Protein AF-0000000087172108 (afdb_homodimer)

Sequence (234 aa):
MGELSQLRSINLSNNFLTGSIPNSFQNLKNVESLDLSCNKLSGEIPYELAGLTSLSTFNVAYNNLSGRVPFERQFPTCEKKSYDRNRDLCGVPLPRNCLITNQLEPEHEDEKEETRNMGELSQLRSINLSNNFLTGSIPNSFQNLKNVESLDLSCNKLSGEIPYELAGLTSLSTFNVAYNNLSGRVPFERQFPTCEKKSYDRNRDLCGVPLPRNCLITNQLEPEHEDEKEETRN

Structure (mmCIF, N/CA/C/O backbone):
data_AF-0000000087172108-model_v1
#
loop_
_entity.id
_entity.type
_entity.pdbx_description
1 polymer 'Leucine-rich repeat-containing N-terminal plant-type domain-containing protein'
#
loop_
_atom_site.group_PDB
_atom_site.id
_atom_site.type_symbol
_atom_site.label_atom_id
_atom_site.label_alt_id
_atom_site.label_comp_id
_atom_site.label_asym_id
_atom_site.label_entity_id
_atom_site.label_seq_id
_atom_site.pdbx_PDB_ins_code
_atom_site.Cartn_x
_atom_site.Cartn_y
_atom_site.Cartn_z
_atom_site.occupancy
_atom_site.B_iso_or_equiv
_atom_site.auth_seq_id
_atom_site.auth_comp_id
_atom_site.auth_asym_id
_atom_site.auth_atom_id
_atom_site.pdbx_PDB_model_num
ATOM 1 N N . MET A 1 1 ? 7.836 -11.914 3.16 1 47.97 1 MET A N 1
ATOM 2 C CA . MET A 1 1 ? 7.691 -10.539 2.699 1 47.97 1 MET A CA 1
ATOM 3 C C . MET A 1 1 ? 8.742 -9.641 3.346 1 47.97 1 MET A C 1
ATOM 5 O O . MET A 1 1 ? 9.086 -9.82 4.516 1 47.97 1 MET A O 1
ATOM 9 N N . GLY A 1 2 ? 9.633 -9.25 2.58 1 56.22 2 GLY A N 1
ATOM 10 C CA . GLY A 1 2 ? 10.906 -8.625 2.922 1 56.22 2 GLY A CA 1
ATOM 11 C C . GLY A 1 2 ? 10.75 -7.398 3.797 1 56.22 2 GLY A C 1
ATOM 12 O O . GLY A 1 2 ? 9.633 -6.949 4.055 1 56.22 2 GLY A O 1
ATOM 13 N N . GLU A 1 3 ? 11.812 -7.02 4.246 1 68.56 3 GLU A N 1
ATOM 14 C CA . GLU A 1 3 ? 12.195 -5.898 5.102 1 68.56 3 GLU A CA 1
ATOM 15 C C . GLU A 1 3 ? 11.766 -4.566 4.492 1 68.56 3 GLU A C 1
ATOM 17 O O . GLU A 1 3 ? 11.641 -4.445 3.273 1 68.56 3 GLU A O 1
ATOM 22 N N . LEU A 1 4 ? 11.273 -3.66 5.32 1 76.06 4 LEU A N 1
ATOM 23 C CA . LEU A 1 4 ? 10.945 -2.273 5.004 1 76.06 4 LEU A CA 1
ATOM 24 C C . LEU A 1 4 ? 11.984 -1.679 4.055 1 76.06 4 LEU A C 1
ATOM 26 O O . LEU A 1 4 ? 11.664 -0.778 3.271 1 76.06 4 LEU A O 1
ATOM 30 N N . SER A 1 5 ? 13.086 -2.455 4.043 1 82.38 5 SER A N 1
ATOM 31 C CA . SER A 1 5 ? 14.18 -1.935 3.219 1 82.38 5 SER A CA 1
ATOM 32 C C . SER A 1 5 ? 13.953 -2.254 1.744 1 82.38 5 SER A C 1
ATOM 34 O O . SER A 1 5 ? 14.617 -1.684 0.875 1 82.38 5 SER A O 1
ATOM 36 N N . GLN A 1 6 ? 12.961 -3.016 1.475 1 88.31 6 GLN A N 1
ATOM 37 C CA . GLN A 1 6 ? 12.727 -3.459 0.103 1 88.31 6 GLN A CA 1
ATOM 38 C C . GLN A 1 6 ? 11.57 -2.695 -0.535 1 88.31 6 GLN A C 1
ATOM 40 O O . GLN A 1 6 ? 11.258 -2.898 -1.71 1 88.31 6 GLN A O 1
ATOM 45 N N . LEU A 1 7 ? 11.07 -1.749 0.148 1 94.25 7 LEU A N 1
ATOM 46 C CA . LEU A 1 7 ? 9.914 -1.009 -0.343 1 94.25 7 LEU A CA 1
ATOM 47 C C . LEU A 1 7 ? 10.344 0.251 -1.084 1 94.25 7 LEU A C 1
ATOM 49 O O . LEU A 1 7 ? 11.266 0.947 -0.646 1 94.25 7 LEU A O 1
ATOM 53 N N . ARG A 1 8 ? 9.75 0.403 -2.236 1 96.81 8 ARG A N 1
ATOM 54 C CA . ARG A 1 8 ? 9.984 1.604 -3.029 1 96.81 8 ARG A CA 1
ATOM 55 C C . ARG A 1 8 ? 8.719 2.441 -3.146 1 96.81 8 ARG A C 1
ATOM 57 O O . ARG A 1 8 ? 8.781 3.672 -3.205 1 96.81 8 ARG A O 1
ATOM 64 N N . SER A 1 9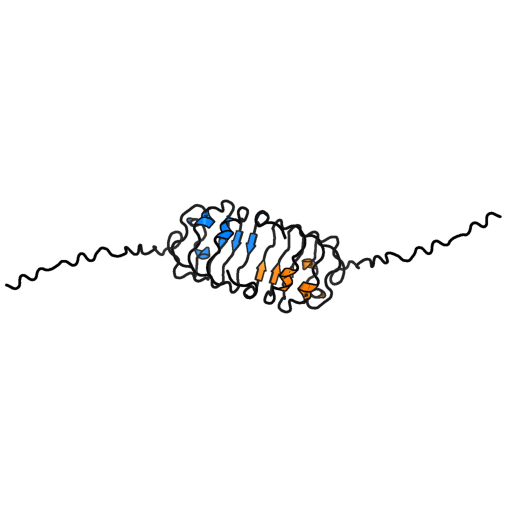 ? 7.613 1.738 -3.221 1 97.75 9 SER A N 1
ATOM 65 C CA . SER A 1 9 ? 6.32 2.4 -3.344 1 97.75 9 SER A CA 1
ATOM 66 C C . SER A 1 9 ? 5.281 1.76 -2.43 1 97.75 9 SER A C 1
ATOM 68 O O . SER A 1 9 ? 5.16 0.533 -2.385 1 97.75 9 SER A O 1
ATOM 70 N N . ILE A 1 10 ? 4.609 2.604 -1.683 1 96.88 10 ILE A N 1
ATOM 71 C CA . ILE A 1 10 ? 3.525 2.164 -0.809 1 96.88 10 ILE A CA 1
ATOM 72 C C . ILE A 1 10 ? 2.279 3.008 -1.066 1 96.88 10 ILE A C 1
ATOM 74 O O . ILE A 1 10 ? 2.33 4.238 -0.996 1 96.88 10 ILE A O 1
ATOM 78 N N . ASN A 1 11 ? 1.253 2.365 -1.438 1 98.19 11 ASN A N 1
ATOM 79 C CA . ASN A 1 11 ? -0.028 3.049 -1.577 1 98.19 11 ASN A CA 1
ATOM 80 C C . ASN A 1 11 ? -1.096 2.43 -0.68 1 98.19 11 ASN A C 1
ATOM 82 O O . ASN A 1 11 ? -1.492 1.28 -0.883 1 98.19 11 ASN A O 1
ATOM 86 N N . LEU A 1 12 ? -1.469 3.168 0.322 1 97 12 LEU A N 1
ATOM 87 C CA . LEU A 1 12 ? -2.523 2.801 1.261 1 97 12 LEU A CA 1
ATOM 88 C C . LEU A 1 12 ? -3.658 3.818 1.23 1 97 12 LEU A C 1
ATOM 90 O O . LEU A 1 12 ? -4.32 4.047 2.246 1 97 12 LEU A O 1
ATOM 94 N N . SER A 1 13 ? -3.803 4.406 0.13 1 97.62 13 SER A N 1
ATOM 95 C CA . SER A 1 13 ? -4.859 5.398 -0.013 1 97.62 13 SER A CA 1
ATOM 96 C C . SER A 1 13 ? -6.238 4.742 -0.043 1 97.62 13 SER A C 1
ATOM 98 O O . SER A 1 13 ? -6.348 3.531 -0.236 1 97.62 13 SER A O 1
ATOM 100 N N . ASN A 1 14 ? -7.273 5.535 0.138 1 97.06 14 ASN A N 1
ATOM 101 C CA . ASN A 1 14 ? -8.664 5.109 0.052 1 97.06 14 ASN A CA 1
ATOM 102 C C . ASN A 1 14 ? -8.961 3.945 0.995 1 97.06 14 ASN A C 1
ATOM 104 O O . ASN A 1 14 ? -9.516 2.928 0.578 1 97.06 14 ASN A O 1
ATOM 108 N N . ASN A 1 15 ? -8.602 4.172 2.225 1 96.81 15 ASN A N 1
ATOM 109 C CA . ASN A 1 15 ? -8.875 3.238 3.312 1 96.81 15 ASN A CA 1
ATOM 110 C C . ASN A 1 15 ? -9.586 3.924 4.473 1 96.81 15 ASN A C 1
ATOM 112 O O . ASN A 1 15 ? -10.25 4.945 4.285 1 96.81 15 ASN A O 1
ATOM 116 N N . PHE A 1 16 ? -9.641 3.312 5.574 1 95.25 16 PHE A N 1
ATOM 117 C CA . PHE A 1 16 ? -10.258 3.887 6.766 1 95.25 16 PHE A CA 1
ATOM 118 C C . PHE A 1 16 ? -9.266 3.953 7.914 1 95.25 16 PHE A C 1
ATOM 120 O O . PHE A 1 16 ? -9.602 3.635 9.055 1 95.25 16 PHE A O 1
ATOM 127 N N . LEU A 1 17 ? -8.094 4.281 7.508 1 95 17 LEU A N 1
ATOM 128 C CA . LEU A 1 17 ? -7.047 4.344 8.516 1 95 17 LEU A CA 1
ATOM 129 C C . LEU A 1 17 ? -7.301 5.484 9.5 1 95 17 LEU A C 1
ATOM 131 O O . LEU A 1 17 ? -7.711 6.574 9.094 1 95 17 LEU A O 1
ATOM 135 N N . THR A 1 18 ? -7.109 5.203 10.703 1 95.31 18 THR A N 1
ATOM 136 C CA . THR A 1 18 ? -7.281 6.191 11.766 1 95.31 18 THR A CA 1
ATOM 137 C C . THR A 1 18 ? -6.008 6.312 12.594 1 95.31 18 THR A C 1
ATOM 139 O O . THR A 1 18 ? -5.066 5.535 12.422 1 95.31 18 THR A O 1
ATOM 142 N N . GLY A 1 19 ? -6 7.305 13.5 1 95 19 GLY A N 1
ATOM 143 C CA . GLY A 1 19 ? -4.84 7.512 14.352 1 95 19 GLY A CA 1
ATOM 144 C C . GLY A 1 19 ? -3.754 8.336 13.688 1 95 19 GLY A C 1
ATOM 145 O O . GLY A 1 19 ? -3.992 8.977 12.664 1 95 19 GLY A O 1
ATOM 146 N N . SER A 1 20 ? -2.564 8.336 14.297 1 96 20 SER A N 1
ATOM 147 C CA . SER A 1 20 ? -1.451 9.141 13.805 1 96 20 SER A CA 1
ATOM 148 C C . SER A 1 20 ? -0.551 8.328 12.875 1 96 20 SER A C 1
ATOM 150 O O . SER A 1 20 ? -0.553 7.098 12.922 1 96 20 SER A O 1
ATOM 152 N N . ILE A 1 21 ? 0.121 8.945 11.969 1 95.62 21 ILE A N 1
ATOM 153 C CA . ILE A 1 21 ? 1.172 8.305 11.188 1 95.62 21 ILE A CA 1
ATOM 154 C C . ILE A 1 21 ? 2.271 7.797 12.117 1 95.62 21 ILE A C 1
ATOM 156 O O . ILE A 1 21 ? 2.865 8.578 12.867 1 95.62 21 ILE A O 1
ATOM 160 N N . PRO A 1 22 ? 2.525 6.527 11.969 1 91.62 22 PRO A N 1
ATOM 161 C CA . PRO A 1 22 ? 3.506 5.969 12.898 1 91.62 22 PRO A CA 1
ATOM 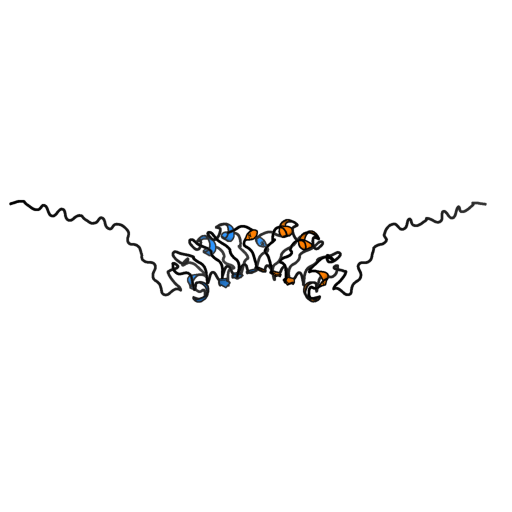162 C C . PRO A 1 22 ? 4.91 6.523 12.68 1 91.62 22 PRO A C 1
ATOM 164 O O . PRO A 1 22 ? 5.332 6.715 11.539 1 91.62 22 PRO A O 1
ATOM 167 N N . ASN A 1 23 ? 5.648 6.66 13.789 1 90.56 23 ASN A N 1
ATOM 168 C CA . ASN A 1 23 ? 7.023 7.137 13.703 1 90.56 23 ASN A CA 1
ATOM 169 C C . ASN A 1 23 ? 7.922 6.133 12.984 1 90.56 23 ASN A C 1
ATOM 171 O O . ASN A 1 23 ? 8.922 6.512 12.367 1 90.56 23 ASN A O 1
ATOM 175 N N . SER A 1 24 ? 7.469 4.906 13.016 1 89.06 24 SER A N 1
ATOM 176 C CA . SER A 1 24 ? 8.266 3.85 12.398 1 89.06 24 SER A CA 1
ATOM 177 C C . SER A 1 24 ? 8.328 4.02 10.883 1 89.06 24 SER A C 1
ATOM 179 O O . SER A 1 24 ? 9.148 3.387 10.219 1 89.06 24 SER A O 1
ATOM 181 N N . PHE A 1 25 ? 7.484 4.84 10.312 1 93.19 25 PHE A N 1
ATOM 182 C CA . PHE A 1 25 ? 7.555 5.105 8.883 1 93.19 25 PHE A CA 1
ATOM 183 C C . PHE A 1 25 ? 8.883 5.758 8.516 1 93.19 25 PHE A C 1
ATOM 185 O O . PHE A 1 25 ? 9.273 5.777 7.348 1 93.19 25 PHE A O 1
ATOM 192 N N . GLN A 1 26 ? 9.578 6.262 9.57 1 91.31 26 GLN A N 1
ATOM 193 C CA . GLN A 1 26 ? 10.914 6.797 9.344 1 91.31 26 GLN A CA 1
ATOM 194 C C . GLN A 1 26 ? 11.867 5.715 8.844 1 91.31 26 GLN A C 1
ATOM 196 O O . GLN A 1 26 ? 12.938 6.02 8.32 1 91.31 26 GLN A O 1
ATOM 201 N N . ASN A 1 27 ? 11.461 4.488 9.031 1 91.06 27 ASN A N 1
ATOM 202 C CA . ASN A 1 27 ? 12.312 3.367 8.641 1 91.06 27 ASN A CA 1
ATOM 203 C C . ASN A 1 27 ? 12.117 3.004 7.172 1 91.06 27 ASN A C 1
ATOM 205 O O . ASN A 1 27 ? 12.805 2.129 6.648 1 91.06 27 ASN A O 1
ATOM 209 N N . LEU A 1 28 ? 11.211 3.674 6.523 1 92.62 28 LEU A N 1
ATOM 210 C CA . LEU A 1 28 ? 10.969 3.449 5.105 1 92.62 28 LEU A CA 1
ATOM 211 C C . LEU A 1 28 ? 12.008 4.18 4.254 1 92.62 28 LEU A C 1
ATOM 213 O O . LEU A 1 28 ? 11.648 4.953 3.361 1 92.62 28 LEU A O 1
ATOM 217 N N . LYS A 1 29 ? 13.211 3.77 4.465 1 92.06 29 LYS A N 1
ATOM 218 C CA . LYS A 1 29 ? 14.344 4.574 4.02 1 92.06 29 LYS A CA 1
ATOM 219 C C . LYS A 1 29 ? 14.453 4.578 2.498 1 92.06 29 LYS A C 1
ATOM 221 O O . LYS A 1 29 ? 14.969 5.531 1.91 1 92.06 29 LYS A O 1
ATOM 226 N N . ASN A 1 30 ? 13.969 3.533 1.86 1 94.38 30 ASN A N 1
ATOM 227 C CA . ASN A 1 30 ? 14.148 3.432 0.416 1 94.38 30 ASN A CA 1
ATOM 228 C C . ASN A 1 30 ? 12.852 3.748 -0.331 1 94.38 30 ASN A C 1
ATOM 230 O O . ASN A 1 30 ? 12.781 3.588 -1.551 1 94.38 30 ASN A O 1
ATOM 234 N N . VAL A 1 31 ? 11.859 4.203 0.414 1 96 31 VAL A N 1
ATOM 235 C CA . VAL A 1 31 ? 10.57 4.48 -0.21 1 96 31 VAL A CA 1
ATOM 236 C C . VAL A 1 31 ? 10.648 5.789 -0.99 1 96 31 VAL A C 1
ATOM 238 O O . VAL A 1 31 ? 11.109 6.809 -0.466 1 96 31 VAL A O 1
ATOM 241 N N . GLU A 1 32 ? 10.188 5.672 -2.184 1 97 32 GLU A N 1
ATOM 242 C CA . GLU A 1 32 ? 10.211 6.82 -3.084 1 97 32 GLU A CA 1
ATOM 243 C C . GLU A 1 32 ? 8.828 7.449 -3.209 1 97 32 GLU A C 1
ATOM 245 O O . GLU A 1 32 ? 8.703 8.625 -3.549 1 97 32 GLU A O 1
ATOM 250 N N . SER A 1 33 ? 7.844 6.641 -3.055 1 97.44 33 SER A N 1
ATOM 251 C CA . SER A 1 33 ? 6.465 7.102 -3.156 1 97.44 33 SER A CA 1
ATOM 252 C C . SER A 1 33 ? 5.613 6.551 -2.018 1 97.44 33 SER A C 1
ATOM 254 O O . SER A 1 33 ? 5.602 5.34 -1.772 1 97.44 33 SER A O 1
ATOM 256 N N . LEU A 1 34 ? 4.965 7.492 -1.298 1 96.94 34 LEU A N 1
ATOM 257 C CA . LEU A 1 34 ? 4.102 7.133 -0.178 1 96.94 34 LEU A CA 1
ATOM 258 C C . LEU A 1 34 ? 2.76 7.852 -0.275 1 96.94 34 LEU A C 1
ATOM 260 O O . LEU A 1 34 ? 2.701 9.078 -0.203 1 96.94 34 LEU A O 1
ATOM 264 N N . ASP A 1 35 ? 1.715 7.031 -0.422 1 98.44 35 ASP A N 1
ATOM 265 C CA . ASP A 1 35 ? 0.378 7.613 -0.515 1 98.44 35 ASP A CA 1
ATOM 266 C C . ASP A 1 35 ? -0.513 7.121 0.624 1 98.44 35 ASP A C 1
ATOM 268 O O . ASP A 1 35 ? -0.85 5.938 0.69 1 98.44 35 ASP A O 1
ATOM 272 N N . LEU A 1 36 ? -0.838 8.055 1.522 1 97.69 36 LEU A N 1
ATOM 273 C CA . LEU A 1 36 ? -1.708 7.785 2.662 1 97.69 36 LEU A CA 1
AT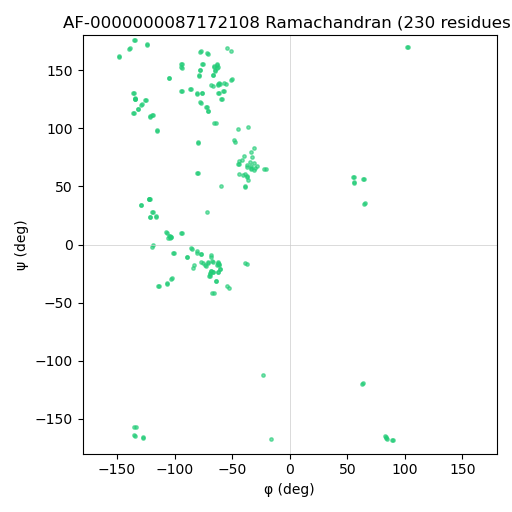OM 274 C C . LEU A 1 36 ? -2.996 8.594 2.568 1 97.69 36 LEU A C 1
ATOM 276 O O . LEU A 1 36 ? -3.664 8.82 3.578 1 97.69 36 LEU A O 1
ATOM 280 N N . SER A 1 37 ? -3.338 8.969 1.341 1 98.5 37 SER A N 1
ATOM 281 C CA . SER A 1 37 ? -4.453 9.891 1.164 1 98.5 37 SER A CA 1
ATOM 282 C C . SER A 1 37 ? -5.793 9.18 1.319 1 98.5 37 SER A C 1
ATOM 284 O O . SER A 1 37 ? -5.852 7.949 1.307 1 98.5 37 SER A O 1
ATOM 286 N N . CYS A 1 38 ? -6.863 9.969 1.461 1 98.44 38 CYS A N 1
ATOM 287 C CA . CYS A 1 38 ? -8.242 9.484 1.528 1 98.44 38 CYS A CA 1
ATOM 288 C C . CYS A 1 38 ? -8.406 8.453 2.637 1 98.44 38 CYS A C 1
ATOM 290 O O . CYS A 1 38 ? -8.883 7.348 2.395 1 98.44 38 CYS A O 1
ATOM 292 N N . ASN A 1 39 ? -8.094 8.875 3.82 1 97.75 39 ASN A N 1
ATOM 293 C CA . ASN A 1 39 ? -8.281 8.125 5.059 1 97.75 39 ASN A CA 1
ATOM 294 C C . ASN A 1 39 ? -8.883 9.008 6.152 1 97.75 39 ASN A C 1
ATOM 296 O O . ASN A 1 39 ? -9.664 9.914 5.867 1 97.75 39 ASN A O 1
ATOM 300 N N . LYS A 1 40 ? -8.656 8.586 7.402 1 97.38 40 LYS A N 1
ATOM 301 C CA . LYS A 1 40 ? -9.102 9.367 8.555 1 97.38 40 LYS A CA 1
ATOM 302 C C . LYS A 1 40 ? -7.969 9.586 9.547 1 97.38 40 LYS A C 1
ATOM 304 O O . LYS A 1 40 ? -8.172 9.531 10.758 1 97.38 40 LYS A O 1
ATOM 309 N N . LEU A 1 41 ? -6.793 9.719 9.016 1 97.19 41 LEU A N 1
ATOM 310 C CA . LEU A 1 41 ? -5.617 9.898 9.859 1 97.19 41 LEU A CA 1
ATOM 311 C C . LEU A 1 41 ? -5.691 11.211 10.625 1 97.19 41 LEU A C 1
ATOM 313 O O . LEU A 1 41 ? -6.281 12.18 10.148 1 97.19 41 LEU A O 1
ATOM 317 N N . SER A 1 42 ? -5.105 11.156 11.742 1 97.44 42 SER A N 1
ATOM 318 C CA . SER A 1 42 ? -5.102 12.336 12.609 1 97.44 42 SER A CA 1
ATOM 319 C C . SER A 1 42 ? -3.713 12.594 13.188 1 97.44 42 SER A C 1
ATOM 321 O O . SER A 1 42 ? -2.771 11.852 12.906 1 97.44 42 SER A O 1
ATOM 323 N N . GLY A 1 43 ? -3.635 13.719 13.93 1 96.88 43 GLY A N 1
ATOM 324 C CA . GLY A 1 43 ? -2.35 14.094 14.5 1 96.88 43 GLY A CA 1
ATOM 325 C C . GLY A 1 43 ? -1.456 14.836 13.531 1 96.88 43 GLY A C 1
ATOM 326 O O . GLY A 1 43 ? -1.926 15.344 12.508 1 96.88 43 GLY A O 1
ATOM 327 N N . GLU A 1 44 ? -0.182 14.914 13.898 1 96.69 44 GLU A N 1
ATOM 328 C CA . GLU A 1 44 ? 0.784 15.664 13.109 1 96.69 44 GLU A CA 1
ATOM 329 C C . GLU A 1 44 ? 1.523 14.758 12.125 1 96.69 44 GLU A C 1
ATOM 331 O O . GLU A 1 44 ? 1.596 13.547 12.336 1 96.69 44 GLU A O 1
ATOM 336 N N . ILE A 1 45 ? 2.016 15.336 11.07 1 96.88 45 ILE A N 1
ATOM 337 C CA . ILE A 1 45 ? 2.996 14.641 10.242 1 96.88 45 ILE A CA 1
ATOM 338 C C . ILE A 1 45 ? 4.332 14.578 10.977 1 96.88 45 ILE A C 1
ATOM 340 O O . ILE A 1 45 ? 4.938 15.609 11.281 1 96.88 45 ILE A O 1
ATOM 344 N N . PRO A 1 46 ? 4.727 13.391 11.211 1 94.75 46 PRO A N 1
ATOM 345 C CA . PRO A 1 46 ? 5.961 13.289 11.992 1 94.75 46 PRO A CA 1
ATOM 346 C C . PRO A 1 46 ? 7.156 13.938 11.297 1 94.75 46 PRO A C 1
ATOM 348 O O . PRO A 1 46 ? 7.387 13.703 10.109 1 94.75 46 PRO A O 1
ATOM 351 N N . TYR A 1 47 ? 7.926 14.609 12.07 1 93.38 47 TYR A N 1
ATOM 352 C CA . TYR A 1 47 ? 9.094 15.289 11.516 1 93.38 47 TYR A CA 1
ATOM 353 C C . TYR A 1 47 ? 10.148 14.289 11.07 1 93.38 47 TYR A C 1
ATOM 355 O O . TYR A 1 47 ? 10.945 14.57 10.18 1 93.38 47 TYR A O 1
ATOM 363 N N . GLU A 1 48 ? 10.078 13.133 11.695 1 93.25 48 GLU A N 1
ATOM 364 C CA . GLU A 1 48 ? 11.031 12.07 11.398 1 93.25 48 GLU A CA 1
ATOM 365 C C . GLU A 1 48 ? 10.953 11.648 9.938 1 93.25 48 GLU A C 1
ATOM 367 O O . GLU A 1 48 ? 11.914 11.102 9.391 1 93.25 48 GLU A O 1
ATOM 372 N N . LEU A 1 49 ? 9.844 11.914 9.258 1 94.56 49 LEU A N 1
ATOM 373 C CA . LEU A 1 49 ? 9.688 11.539 7.859 1 94.56 49 LEU A CA 1
ATOM 374 C C . LEU A 1 49 ? 10.617 12.352 6.969 1 94.56 49 LEU A C 1
ATOM 376 O O . LEU A 1 49 ? 10.898 11.961 5.832 1 94.56 49 LEU A O 1
ATOM 380 N N . ALA A 1 50 ? 11 13.461 7.469 1 92.38 50 ALA A N 1
ATOM 381 C CA . ALA A 1 50 ? 11.93 14.289 6.715 1 92.38 50 ALA A CA 1
ATOM 382 C C . ALA A 1 50 ? 13.25 13.562 6.48 1 92.38 50 ALA A C 1
ATOM 384 O O . ALA A 1 50 ? 14.016 13.922 5.582 1 92.38 50 ALA A O 1
ATOM 385 N N . GLY A 1 51 ? 13.469 12.539 7.234 1 92 51 GLY A N 1
ATOM 386 C CA . GLY A 1 51 ? 14.672 11.734 7.082 1 92 51 GLY A CA 1
ATOM 387 C C . GLY A 1 51 ? 14.609 10.789 5.898 1 92 51 GLY A C 1
ATOM 388 O O . GLY A 1 51 ? 15.617 10.18 5.531 1 92 51 GLY A O 1
ATOM 389 N N . LEU A 1 52 ? 13.5 10.688 5.305 1 93.88 52 LEU A N 1
ATOM 390 C CA . LEU A 1 52 ? 13.344 9.836 4.133 1 93.88 52 LEU A CA 1
ATOM 391 C C . LEU A 1 52 ? 13.867 10.531 2.879 1 93.88 52 LEU A C 1
ATOM 393 O O . LEU A 1 52 ? 13.086 11.07 2.096 1 93.88 52 LEU A O 1
ATOM 397 N N . THR A 1 53 ? 15.086 10.383 2.639 1 93.44 53 THR A N 1
ATOM 398 C CA . THR A 1 53 ? 15.758 11.156 1.6 1 93.44 53 THR A CA 1
ATOM 399 C C . THR A 1 53 ? 15.406 10.625 0.214 1 93.44 53 THR A C 1
ATOM 401 O O . THR A 1 53 ? 15.625 11.297 -0.792 1 93.44 53 THR A O 1
ATOM 404 N N . SER A 1 54 ? 14.867 9.422 0.116 1 94.81 54 SER A N 1
ATOM 405 C CA . SER A 1 54 ? 14.5 8.852 -1.175 1 94.81 54 SER A CA 1
ATOM 406 C C . SER A 1 54 ? 13.078 9.227 -1.562 1 94.81 54 SER A C 1
ATOM 408 O O . SER A 1 54 ? 12.664 9.023 -2.705 1 94.81 54 SER A O 1
ATOM 410 N N . LEU A 1 55 ? 12.367 9.789 -0.627 1 95.12 55 LEU A N 1
ATOM 411 C CA . LEU A 1 55 ? 10.945 10.07 -0.833 1 95.12 55 LEU A CA 1
ATOM 412 C C . LEU A 1 55 ? 10.758 11.211 -1.827 1 95.12 55 LEU A C 1
ATOM 414 O O . LEU A 1 55 ? 11.102 12.352 -1.536 1 95.12 55 LEU A O 1
ATOM 418 N N . SER A 1 56 ? 10.164 10.844 -2.934 1 94.75 56 SER A N 1
ATOM 419 C CA . SER A 1 56 ? 9.961 11.828 -3.992 1 94.75 56 SER A CA 1
ATOM 420 C C . SER A 1 56 ? 8.492 12.242 -4.086 1 94.75 56 SER A C 1
ATOM 422 O O . SER A 1 56 ? 8.188 13.375 -4.461 1 94.75 56 SER A O 1
ATOM 424 N N . THR A 1 57 ? 7.617 11.305 -3.811 1 95.94 57 THR A N 1
ATOM 425 C CA . THR A 1 57 ? 6.188 11.578 -3.855 1 95.94 57 THR A CA 1
ATOM 426 C C . THR A 1 57 ? 5.523 11.211 -2.531 1 95.94 57 THR A C 1
ATOM 428 O O . THR A 1 57 ? 5.672 10.086 -2.049 1 95.94 57 THR A O 1
ATOM 431 N N . PHE A 1 58 ? 4.855 12.242 -1.983 1 96.94 58 PHE A N 1
ATOM 432 C CA . PHE A 1 58 ? 4.176 12.086 -0.701 1 96.94 58 PHE A CA 1
ATOM 433 C C . PHE A 1 58 ? 2.775 12.68 -0.754 1 96.94 58 PHE A C 1
ATOM 435 O O . PHE A 1 58 ? 2.596 13.828 -1.17 1 96.94 58 PHE A O 1
ATOM 442 N N . ASN A 1 59 ? 1.805 11.852 -0.397 1 98.38 59 ASN A N 1
ATOM 443 C CA . ASN A 1 59 ? 0.427 12.328 -0.476 1 98.38 59 ASN A CA 1
ATOM 444 C C . ASN A 1 59 ? -0.37 11.938 0.766 1 98.38 59 ASN A C 1
ATOM 446 O O . ASN A 1 59 ? -0.576 10.758 1.033 1 98.38 59 ASN A O 1
ATOM 450 N N . VAL A 1 60 ? -0.771 12.984 1.565 1 98.25 60 VAL A N 1
ATOM 451 C CA . VAL A 1 60 ? -1.569 12.734 2.762 1 98.25 60 VAL A CA 1
ATOM 452 C C . VAL A 1 60 ? -2.895 13.484 2.664 1 98.25 60 VAL A C 1
ATOM 454 O O . VAL A 1 60 ? -3.553 13.727 3.678 1 98.25 60 VAL A O 1
ATOM 457 N N . ALA A 1 61 ? -3.299 13.773 1.42 1 98.62 61 ALA A N 1
ATOM 458 C CA . ALA A 1 61 ? -4.516 14.555 1.224 1 98.62 61 ALA A CA 1
ATOM 459 C C . ALA A 1 61 ? -5.746 13.789 1.699 1 98.62 61 ALA A C 1
ATOM 461 O O . ALA A 1 61 ? -5.738 12.562 1.751 1 98.62 61 ALA A O 1
ATOM 462 N N . TYR A 1 62 ? -6.828 14.594 2.107 1 98.62 62 TYR A N 1
ATOM 463 C CA . TYR A 1 62 ? -8.125 14.039 2.492 1 98.62 62 TYR A CA 1
ATOM 464 C C . TYR A 1 62 ? -8 13.18 3.74 1 98.62 62 TYR A C 1
ATOM 466 O O . TYR A 1 62 ? -8.391 12.008 3.732 1 98.62 62 TYR A O 1
ATOM 474 N N . ASN A 1 63 ? -7.488 13.797 4.773 1 98.31 63 ASN A N 1
ATOM 475 C CA . ASN A 1 63 ? -7.406 13.258 6.129 1 98.31 63 ASN A CA 1
ATOM 476 C C . ASN A 1 63 ? -7.828 14.289 7.168 1 98.31 63 ASN A C 1
ATOM 478 O O . ASN A 1 63 ? -8.617 15.188 6.875 1 98.31 63 ASN A O 1
ATOM 482 N N . ASN A 1 64 ? -7.469 13.992 8.398 1 98.38 64 ASN A N 1
ATOM 483 C CA . ASN A 1 64 ? -7.734 14.922 9.492 1 98.38 64 ASN A CA 1
ATOM 484 C C . ASN A 1 64 ? -6.449 15.312 10.219 1 98.38 64 ASN A C 1
ATOM 486 O O . ASN A 1 64 ? -6.422 15.383 11.445 1 98.38 64 ASN A O 1
ATOM 490 N N . LEU A 1 65 ? -5.41 15.5 9.43 1 97.88 65 LEU A N 1
ATOM 491 C CA . LEU A 1 65 ? -4.113 15.812 10.016 1 97.88 65 LEU A CA 1
ATOM 492 C C . LEU A 1 65 ? -4.066 17.266 10.484 1 97.88 65 LEU A C 1
ATOM 494 O O . LEU A 1 65 ? -4.852 18.094 10.023 1 97.88 65 LEU A O 1
ATOM 498 N N . SER A 1 66 ? -3.188 17.422 11.414 1 97.19 66 SER A N 1
ATOM 499 C CA . SER A 1 66 ? -3.07 18.75 12.008 1 97.19 66 SER A CA 1
ATOM 500 C C . SER A 1 66 ? -1.611 19.125 12.242 1 97.19 66 SER A C 1
ATOM 502 O O . SER A 1 66 ? -0.716 18.297 12.062 1 97.19 66 SER A O 1
ATOM 504 N N . GLY A 1 67 ? -1.474 20.5 12.578 1 95.94 67 GLY A N 1
ATOM 505 C CA . GLY A 1 67 ? -0.136 20.969 12.898 1 95.94 67 GLY A CA 1
ATOM 506 C C . GLY A 1 67 ? 0.632 21.453 11.68 1 95.94 67 GLY A C 1
ATOM 507 O O . GLY A 1 67 ? 0.048 21.656 10.617 1 95.94 67 GLY A O 1
ATOM 508 N N . ARG A 1 68 ? 1.911 21.641 11.93 1 95.5 68 ARG A N 1
ATOM 509 C CA . ARG A 1 68 ? 2.756 22.219 10.883 1 95.5 68 ARG A CA 1
ATOM 510 C C . ARG A 1 68 ? 3.285 21.125 9.953 1 95.5 68 ARG A C 1
ATOM 512 O O . ARG A 1 68 ? 3.75 20.078 10.406 1 95.5 68 ARG A O 1
ATOM 519 N N . VAL 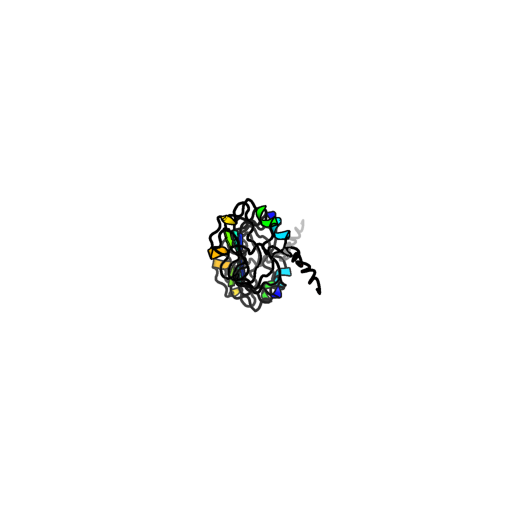A 1 69 ? 3.199 21.375 8.695 1 95.69 69 VAL A N 1
ATOM 520 C CA . VAL A 1 69 ? 3.904 20.547 7.719 1 95.69 69 VAL A CA 1
ATOM 521 C C . VAL A 1 69 ? 5.41 20.641 7.957 1 95.69 69 VAL A C 1
ATOM 523 O O . VAL A 1 69 ? 5.953 21.734 8.117 1 95.69 69 VAL A O 1
ATOM 526 N N . PRO A 1 70 ? 6.012 19.484 8.016 1 93.31 70 PRO A N 1
ATOM 527 C CA . PRO A 1 70 ? 7.461 19.578 8.211 1 93.31 70 PRO A CA 1
ATOM 528 C C . PRO A 1 70 ? 8.125 20.531 7.219 1 93.31 70 PRO A C 1
ATOM 530 O O . PRO A 1 70 ? 7.734 20.594 6.051 1 93.31 70 PRO A O 1
ATOM 533 N N . PHE A 1 71 ? 9.055 21.266 7.535 1 88.12 71 PHE A N 1
ATOM 534 C CA . PHE A 1 71 ? 9.641 22.328 6.715 1 88.12 71 PHE A CA 1
ATOM 535 C C . PHE A 1 71 ? 10.969 21.875 6.129 1 88.12 71 PHE A C 1
ATOM 537 O O . PHE A 1 71 ? 11.602 22.625 5.379 1 88.12 71 PHE A O 1
ATOM 544 N N . GLU A 1 72 ? 11.266 20.719 6.324 1 89.25 72 GLU A N 1
ATOM 545 C CA . GLU A 1 72 ? 12.57 20.234 5.891 1 89.25 72 GLU A CA 1
ATOM 546 C C . GLU A 1 72 ? 12.453 19.375 4.637 1 89.25 72 GLU A C 1
ATOM 548 O O . GLU A 1 72 ? 11.414 18.75 4.406 1 89.25 72 GLU A O 1
ATOM 553 N N . ARG A 1 73 ? 13.508 19.516 3.705 1 90.94 73 ARG A N 1
ATOM 554 C CA . ARG A 1 73 ? 13.727 18.625 2.566 1 90.94 73 ARG A CA 1
ATOM 555 C C . ARG A 1 73 ? 12.562 18.703 1.584 1 90.94 73 ARG A C 1
ATOM 557 O O . ARG A 1 73 ? 12.242 19.781 1.074 1 90.94 73 ARG A O 1
ATOM 564 N N . GLN A 1 74 ? 11.891 17.516 1.399 1 90 74 GLN A N 1
ATOM 565 C CA . GLN A 1 74 ? 10.984 17.438 0.259 1 90 74 GLN A CA 1
ATOM 566 C C . GLN A 1 74 ? 9.617 18.016 0.608 1 90 74 GLN A C 1
ATOM 568 O O . GLN A 1 74 ? 8.828 18.344 -0.282 1 90 74 GLN A O 1
ATOM 573 N N . PHE A 1 75 ? 9.203 18.156 1.768 1 93.5 75 PHE A N 1
ATOM 574 C CA . PHE A 1 75 ? 7.84 18.438 2.201 1 93.5 75 PHE A CA 1
ATOM 575 C C . PHE A 1 75 ? 7.395 19.812 1.738 1 93.5 75 PHE A C 1
ATOM 577 O O . PHE A 1 75 ? 6.293 19.969 1.213 1 93.5 75 PHE A O 1
ATOM 584 N N . PRO A 1 76 ? 8.281 20.797 1.845 1 90.56 76 PRO A N 1
ATOM 585 C CA . PRO A 1 76 ? 7.844 22.109 1.363 1 90.56 76 PRO A CA 1
ATOM 586 C C . PRO A 1 76 ? 7.723 22.172 -0.158 1 90.56 76 PRO A C 1
ATOM 588 O O . PRO A 1 76 ? 7.102 23.094 -0.695 1 90.56 76 PRO A O 1
ATOM 591 N N . THR A 1 77 ? 8.312 21.219 -0.902 1 89.69 77 THR A N 1
ATOM 592 C CA . THR A 1 77 ? 8.328 21.281 -2.359 1 89.69 77 THR A CA 1
ATOM 593 C C . THR A 1 77 ? 7.262 20.359 -2.949 1 89.69 77 THR A C 1
ATOM 595 O O . THR A 1 77 ? 7.016 20.375 -4.156 1 89.69 77 THR A O 1
ATOM 598 N N . CYS A 1 78 ? 6.652 19.594 -2.082 1 91.56 78 CYS A N 1
ATOM 599 C CA . CYS A 1 78 ? 5.543 18.766 -2.547 1 91.56 78 CYS A CA 1
ATOM 600 C C . CYS A 1 78 ? 4.391 19.625 -3.045 1 91.56 78 CYS A C 1
ATOM 602 O O . CYS A 1 78 ? 4.23 20.766 -2.6 1 91.56 78 CYS A O 1
ATOM 604 N N . GLU A 1 79 ? 3.6 19.016 -3.922 1 93.25 79 GLU A N 1
ATOM 605 C CA . GLU A 1 79 ? 2.432 19.734 -4.422 1 93.25 79 GLU A CA 1
ATOM 606 C C . GLU A 1 79 ? 1.463 20.062 -3.289 1 93.25 79 GLU A C 1
ATOM 608 O O . GLU A 1 79 ? 1.22 19.234 -2.41 1 93.25 79 GLU A O 1
ATOM 613 N N . LYS A 1 80 ? 0.92 21.188 -3.236 1 94.75 80 LYS A N 1
ATOM 614 C CA . LYS A 1 80 ? -0.048 21.625 -2.232 1 94.75 80 LYS A CA 1
ATOM 615 C C . LYS A 1 80 ? -1.209 20.641 -2.129 1 94.75 80 LYS A C 1
ATOM 617 O O . LYS A 1 80 ? -1.73 20.391 -1.039 1 94.75 80 LYS A O 1
ATOM 622 N N . LYS A 1 81 ? -1.56 20.141 -3.238 1 97.25 81 LYS A N 1
ATOM 623 C CA . LYS A 1 81 ? -2.703 19.234 -3.305 1 97.25 81 LYS A CA 1
ATOM 624 C C . LYS A 1 81 ? -2.455 17.984 -2.479 1 97.25 81 LYS A C 1
ATOM 626 O O . LYS A 1 81 ? -3.402 17.297 -2.07 1 97.25 81 LYS A O 1
ATOM 631 N N . SER A 1 82 ? -1.194 17.656 -2.246 1 98 82 SER A N 1
ATOM 632 C CA . SER A 1 82 ? -0.825 16.469 -1.473 1 98 82 SER A CA 1
ATOM 633 C C . SER A 1 82 ? -1.202 16.625 -0.004 1 98 82 SER A C 1
ATOM 635 O O . SER A 1 82 ? -1.212 15.656 0.75 1 98 82 SER A O 1
ATOM 637 N N . TYR A 1 83 ? -1.578 17.812 0.383 1 97.88 83 TYR A N 1
ATOM 638 C CA . TYR A 1 83 ? -1.907 18.109 1.771 1 97.88 83 TYR A CA 1
ATOM 639 C C . TYR A 1 83 ? -3.359 18.562 1.9 1 97.88 83 TYR A C 1
ATOM 641 O O . TYR A 1 83 ? -3.848 18.797 3.008 1 97.88 83 TYR A O 1
ATOM 649 N N . ASP A 1 84 ? -4.008 18.609 0.747 1 96.81 84 ASP A N 1
ATOM 650 C CA . ASP A 1 84 ? -5.344 19.188 0.695 1 96.81 84 ASP A CA 1
ATOM 651 C C . ASP A 1 84 ? -6.324 18.391 1.55 1 96.81 84 ASP A C 1
ATOM 653 O O . ASP A 1 84 ? -6.105 17.203 1.811 1 96.81 84 ASP A O 1
ATOM 657 N N . ARG A 1 85 ? -7.328 19.109 2.027 1 97.56 85 ARG A N 1
ATOM 658 C CA . ARG A 1 85 ? -8.43 18.516 2.781 1 97.56 85 ARG A CA 1
ATOM 659 C C . ARG A 1 85 ? -7.93 17.938 4.105 1 97.56 85 ARG A C 1
ATOM 661 O O . ARG A 1 85 ? -8.289 16.812 4.477 1 97.56 85 ARG A O 1
ATOM 668 N N . ASN A 1 86 ? -7.035 18.516 4.695 1 98 86 ASN A N 1
ATOM 669 C CA . ASN A 1 86 ? -6.617 18.5 6.094 1 98 86 ASN A CA 1
ATOM 670 C C . ASN A 1 86 ? -6.805 19.875 6.746 1 98 86 ASN A C 1
ATOM 672 O O . ASN A 1 86 ? -5.949 20.75 6.613 1 98 86 ASN A O 1
ATOM 676 N N . ARG A 1 87 ? -7.812 20.016 7.402 1 95.62 87 ARG A N 1
ATOM 677 C CA . ARG A 1 87 ? -8.289 21.328 7.805 1 95.62 87 ARG A CA 1
ATOM 678 C C . ARG A 1 87 ? -7.297 22.016 8.742 1 95.62 87 ARG A C 1
ATOM 680 O O . ARG A 1 87 ? -7.148 23.234 8.711 1 95.62 87 ARG A O 1
ATOM 687 N N . ASP A 1 88 ? -6.605 21.203 9.523 1 96.25 88 ASP A N 1
ATOM 688 C CA . ASP A 1 88 ? -5.82 21.797 10.594 1 96.25 88 ASP A CA 1
ATOM 689 C C . ASP A 1 88 ? -4.328 21.75 10.273 1 96.25 88 ASP A C 1
ATOM 691 O O . ASP A 1 88 ? -3.492 22 11.148 1 96.25 88 ASP A O 1
ATOM 695 N N . LEU A 1 89 ? -3.973 21.391 9.023 1 96.44 89 LEU A N 1
ATOM 696 C CA . LEU A 1 89 ? -2.58 21.484 8.602 1 96.44 89 LEU A CA 1
ATOM 697 C C . LEU A 1 89 ? -2.215 22.922 8.25 1 96.44 89 LEU A C 1
ATOM 699 O O . LEU A 1 89 ? -3.039 23.656 7.707 1 96.44 89 LEU A O 1
ATOM 703 N N . CYS A 1 90 ? -1.041 23.297 8.523 1 95.62 90 CYS A N 1
ATOM 704 C CA . CYS A 1 90 ? -0.592 24.656 8.266 1 95.62 90 CYS A CA 1
ATOM 705 C C . CYS A 1 90 ? 0.891 24.688 7.918 1 95.62 90 CYS A C 1
ATOM 707 O O . CYS A 1 90 ? 1.588 23.672 8.07 1 95.62 90 CYS A O 1
ATOM 709 N N . GLY A 1 91 ? 1.293 25.828 7.289 1 93.5 91 GLY A N 1
ATOM 710 C CA . GLY A 1 91 ? 2.689 26.016 6.938 1 93.5 91 GLY A CA 1
ATOM 711 C C . GLY A 1 91 ? 2.973 25.781 5.465 1 93.5 91 GLY A C 1
ATOM 712 O O . GLY A 1 91 ? 2.123 25.25 4.742 1 93.5 91 GLY A O 1
ATOM 713 N N . VAL A 1 92 ? 4.148 26.141 5.098 1 90.69 92 VAL A N 1
ATOM 714 C CA . VAL A 1 92 ? 4.559 25.969 3.709 1 90.69 92 VAL A CA 1
ATOM 715 C C . VAL A 1 92 ? 4.449 24.5 3.326 1 90.69 92 VAL A C 1
ATOM 717 O O . VAL A 1 92 ? 4.879 23.609 4.078 1 90.69 92 VAL A O 1
ATOM 720 N N . PRO A 1 93 ? 3.848 24.047 2.174 1 93.56 93 PRO A N 1
ATOM 721 C CA . PRO A 1 93 ? 3.492 24.875 1.023 1 93.56 93 PRO A CA 1
ATOM 722 C C . PRO A 1 93 ? 2.049 25.375 1.078 1 93.56 93 PRO A C 1
ATOM 724 O O . PRO A 1 93 ? 1.55 25.953 0.104 1 93.56 93 PRO A O 1
ATOM 727 N N . LEU A 1 94 ? 1.386 25.203 2.146 1 93.38 94 LEU A N 1
ATOM 728 C CA . LEU A 1 94 ? -0.001 25.625 2.311 1 93.38 94 LEU A CA 1
ATOM 729 C C . LEU A 1 94 ? -0.083 27.125 2.559 1 93.38 94 LEU A C 1
ATOM 731 O O . LEU A 1 94 ? 0.843 27.719 3.115 1 93.38 94 LEU A O 1
ATOM 735 N N . PRO A 1 95 ? -1.168 27.734 2.133 1 89.44 95 PRO A N 1
ATOM 736 C CA . PRO A 1 95 ? -1.32 29.172 2.338 1 89.44 95 PRO A CA 1
ATOM 737 C C . PRO A 1 95 ? -1.614 29.531 3.793 1 89.44 95 PRO A C 1
ATOM 739 O O . PRO A 1 95 ? -1.461 30.688 4.188 1 89.44 95 PRO A O 1
ATOM 742 N N . ARG A 1 96 ? -2.061 28.562 4.59 1 88.25 96 ARG A N 1
ATOM 743 C CA . ARG A 1 96 ? -2.412 28.797 5.984 1 88.25 96 ARG A CA 1
ATOM 744 C C . ARG A 1 96 ? -1.163 28.906 6.852 1 88.25 96 ARG A C 1
ATOM 746 O O . ARG A 1 96 ? -0.347 27.984 6.895 1 88.25 96 ARG A O 1
ATOM 753 N N . ASN A 1 97 ? -1.046 30.078 7.531 1 87.44 97 ASN A N 1
ATOM 754 C CA . ASN A 1 97 ? 0.059 30.25 8.469 1 87.44 97 ASN A CA 1
ATOM 755 C C . ASN A 1 97 ? -0.236 29.578 9.805 1 87.44 97 ASN A C 1
ATOM 757 O O . ASN A 1 97 ? -1.37 29.609 10.289 1 87.44 97 ASN A O 1
ATOM 761 N N . CYS A 1 98 ? 0.634 28.844 10.227 1 87.75 98 CYS A N 1
ATOM 762 C CA . CYS A 1 98 ? 0.46 28.188 11.523 1 87.75 98 CYS A CA 1
ATOM 763 C C . CYS A 1 98 ? 0.408 29.219 12.648 1 87.75 98 CYS A C 1
ATOM 765 O O . CYS A 1 98 ? 1.167 30.188 12.648 1 87.75 98 CYS A O 1
ATOM 767 N N . LEU A 1 99 ? -0.847 29.469 13.18 1 70.44 99 LEU A N 1
ATOM 768 C CA . LEU A 1 99 ? -1.011 30.422 14.273 1 70.44 99 LEU A CA 1
ATOM 769 C C . LEU A 1 99 ? 0.01 30.172 15.375 1 70.44 99 LEU A C 1
ATOM 771 O O . LEU A 1 99 ? 0.214 29.016 15.781 1 70.44 99 LEU A O 1
ATOM 775 N N . ILE A 1 100 ? 1.099 30.781 15.211 1 57.91 100 ILE A N 1
ATOM 776 C CA . ILE A 1 100 ? 1.978 30.766 16.375 1 57.91 100 ILE A CA 1
ATOM 777 C C . ILE A 1 100 ? 1.154 30.969 17.641 1 57.91 100 ILE A C 1
ATOM 779 O O . ILE A 1 100 ? 0.502 32 17.812 1 57.91 100 ILE A O 1
ATOM 783 N N . THR A 1 101 ? 0.211 30.078 17.891 1 49.16 101 THR A N 1
ATOM 784 C CA . THR A 1 101 ? -0.376 30.344 19.188 1 49.16 101 THR A CA 1
ATOM 785 C C . THR A 1 101 ? 0.648 30.969 20.125 1 49.16 101 THR A C 1
ATOM 787 O O . THR A 1 101 ? 1.643 30.344 20.484 1 49.16 101 THR A O 1
ATOM 790 N N . ASN A 1 102 ? 1.108 32.188 19.828 1 44.28 102 ASN A N 1
ATOM 791 C CA . ASN A 1 102 ? 1.706 32.906 20.938 1 44.28 102 ASN A CA 1
ATOM 792 C C . ASN A 1 102 ? 1.006 32.562 22.25 1 44.28 102 ASN A C 1
ATOM 794 O O . ASN A 1 102 ? -0.156 32.938 22.453 1 44.28 102 ASN A O 1
ATOM 798 N N . GLN A 1 103 ? 1.021 31.406 22.766 1 43.25 103 GLN A N 1
ATOM 799 C CA . GLN A 1 103 ? 0.633 31.219 24.172 1 43.25 103 GLN A CA 1
ATOM 800 C C . GLN A 1 103 ? 0.635 32.531 24.922 1 43.25 103 GLN A C 1
ATOM 802 O O . GLN A 1 103 ? 1.218 33.531 24.453 1 43.25 103 GLN A O 1
ATOM 807 N N . LEU A 1 104 ? 0.543 32.531 26.422 1 41.56 104 LEU A N 1
ATOM 808 C CA . LEU A 1 104 ? 0.23 33.344 27.594 1 41.56 104 LEU A CA 1
ATOM 809 C C . LEU A 1 104 ? 1.15 34.562 27.672 1 41.56 104 LEU A C 1
ATOM 811 O O . LEU A 1 104 ? 2.35 34.438 27.922 1 41.56 104 LEU A O 1
ATOM 815 N N . GLU A 1 105 ? 1.285 35.344 26.562 1 40.78 105 GLU A N 1
ATOM 816 C CA . GLU A 1 105 ? 1.833 36.562 27.156 1 40.78 105 GLU A CA 1
ATOM 817 C C . GLU A 1 105 ? 1.232 36.844 28.531 1 40.78 105 GLU A C 1
ATOM 819 O O . GLU A 1 105 ? 0.017 36.719 28.703 1 40.78 105 GLU A O 1
ATOM 824 N N . PRO A 1 106 ? 2.002 36.5 29.625 1 41.19 106 PRO A N 1
ATOM 825 C CA . PRO A 1 106 ? 1.447 36.812 30.938 1 41.19 106 PRO A CA 1
ATOM 826 C C . PRO A 1 106 ? 0.567 38.062 30.922 1 41.19 106 PRO A C 1
ATOM 828 O O . PRO A 1 106 ? 0.949 39.062 30.344 1 41.19 106 PRO A O 1
ATOM 831 N N . GLU A 1 107 ? -0.688 37.844 30.531 1 42.69 107 GLU A N 1
ATOM 832 C CA . GLU A 1 107 ? -1.583 38.969 30.812 1 42.69 107 GLU A CA 1
ATOM 833 C C . GLU A 1 107 ? -1.018 39.844 31.922 1 42.69 107 GLU A C 1
ATOM 835 O O . GLU A 1 107 ? -0.796 39.406 33.031 1 42.69 107 GLU A O 1
ATOM 840 N N . HIS A 1 108 ? 0.114 40.438 31.594 1 40.5 108 HIS A N 1
ATOM 841 C CA . HIS A 1 108 ? 0.491 41.469 32.562 1 40.5 108 HIS A CA 1
ATOM 842 C C . HIS A 1 108 ? -0.739 42.156 33.156 1 40.5 108 HIS A C 1
ATOM 844 O O . HIS A 1 108 ? -1.49 42.812 32.438 1 40.5 108 HIS A O 1
ATOM 850 N N . GLU A 1 109 ? -1.532 41.344 33.969 1 39.22 109 GLU A N 1
ATOM 851 C CA . GLU A 1 109 ? -2.539 41.938 34.844 1 39.22 109 GLU A CA 1
ATOM 852 C C . GLU A 1 109 ? -2.135 43.312 35.312 1 39.22 109 GLU A C 1
ATOM 854 O O . GLU A 1 109 ? -1.122 43.5 36 1 39.22 109 GLU A O 1
ATOM 859 N N . ASP A 1 110 ? -2.119 44.281 34.438 1 39.47 110 ASP A N 1
ATOM 860 C CA . ASP A 1 110 ? -2.039 45.688 34.844 1 39.47 110 ASP A CA 1
ATOM 861 C C . ASP A 1 110 ? -2.795 45.906 36.156 1 39.47 110 ASP A C 1
ATOM 863 O O . ASP A 1 110 ? -4.012 45.688 36.219 1 39.47 110 ASP A O 1
ATOM 867 N N . GLU A 1 111 ? -2.207 45.375 37.281 1 40.38 111 GLU A N 1
ATOM 868 C CA . GLU A 1 111 ? -2.637 45.688 38.625 1 40.38 111 GLU A CA 1
ATOM 869 C C . GLU A 1 111 ? -3.078 47.156 38.75 1 40.38 111 GLU A C 1
ATOM 871 O O . GLU A 1 111 ? -2.246 48.062 38.719 1 40.38 111 GLU A O 1
ATOM 876 N N . LYS A 1 112 ? -4.02 47.625 37.938 1 39.12 112 LYS A N 1
ATOM 877 C CA . LYS A 1 112 ? -4.574 48.969 38.188 1 39.12 112 LYS A CA 1
ATOM 878 C C . LYS A 1 112 ? -4.855 49.156 39.688 1 39.12 112 LYS A C 1
ATOM 880 O O . LYS A 1 112 ? -5.746 48.5 40.25 1 39.12 112 LYS A O 1
ATOM 885 N N . GLU A 1 113 ? -3.752 49.281 40.469 1 41.31 113 GLU A N 1
ATOM 886 C CA . GLU A 1 113 ? -3.85 49.781 41.844 1 41.31 113 GLU A CA 1
ATOM 887 C C . GLU A 1 113 ? -4.875 50.906 41.938 1 41.31 113 GLU A C 1
ATOM 889 O O . GLU A 1 113 ? -4.688 51.969 41.375 1 41.31 113 GLU A O 1
ATOM 894 N N . GLU A 1 114 ? -6.125 50.531 41.594 1 40.72 114 GLU A N 1
ATOM 895 C CA . GLU A 1 114 ? -7.184 51.5 41.906 1 40.72 114 GLU A CA 1
ATOM 896 C C . GLU A 1 114 ? -6.961 52.156 43.25 1 40.72 114 GLU A C 1
ATOM 898 O O . GLU A 1 114 ? -6.965 51.469 44.281 1 40.72 114 GLU A O 1
ATOM 903 N N . THR A 1 115 ? -6.02 53.094 43.281 1 39.12 115 THR A N 1
ATOM 904 C CA . THR A 1 115 ? -5.871 54 44.406 1 39.12 115 THR A CA 1
ATOM 905 C C . THR A 1 115 ? -7.234 54.531 44.875 1 39.12 115 THR A C 1
ATOM 907 O O . THR A 1 115 ? -7.926 55.219 44.094 1 39.12 115 THR A O 1
ATOM 910 N N . ARG A 1 116 ? -8.016 53.594 45.469 1 31.72 116 ARG A N 1
ATOM 911 C CA . ARG A 1 116 ? -9.18 54.062 46.219 1 31.72 116 ARG A CA 1
ATOM 912 C C . ARG A 1 116 ? -8.867 55.375 46.969 1 31.72 116 ARG A C 1
ATOM 914 O O . ARG A 1 116 ? -8.086 55.344 47.938 1 31.72 116 ARG A O 1
ATOM 921 N N . ASN A 1 117 ? -8.461 56.406 46.188 1 32 117 ASN A N 1
ATOM 922 C CA . ASN A 1 117 ? -8.773 57.688 46.844 1 32 117 ASN A CA 1
ATOM 923 C C . ASN A 1 117 ? -10.273 57.875 47.031 1 32 117 ASN A C 1
ATOM 925 O O . ASN A 1 117 ? -11.047 57.656 46.094 1 32 117 ASN A O 1
ATOM 929 N N . MET B 1 1 ? -2.193 4.062 13.312 1 47.34 1 MET B N 1
ATOM 930 C CA . MET B 1 1 ? -2.561 3.422 12.055 1 47.34 1 MET B CA 1
ATOM 931 C C . MET B 1 1 ? -3.318 2.123 12.305 1 47.34 1 MET B C 1
ATOM 933 O O . MET B 1 1 ? -3.014 1.391 13.242 1 47.34 1 MET B O 1
ATOM 937 N N . GLY B 1 2 ? -4.539 2.195 12.078 1 55.69 2 GLY B N 1
ATOM 938 C CA . GLY B 1 2 ? -5.59 1.259 12.438 1 55.69 2 GLY B CA 1
ATOM 939 C C . GLY B 1 2 ? -5.289 -0.168 12.023 1 55.69 2 GLY B C 1
ATOM 940 O O . GLY B 1 2 ? -4.312 -0.419 11.305 1 55.69 2 GLY B O 1
ATOM 941 N N . GLU B 1 3 ? -6.027 -0.962 12.539 1 68.31 3 GLU B N 1
ATOM 942 C CA . GLU B 1 3 ? -6.188 -2.41 12.43 1 68.31 3 GLU B CA 1
ATOM 943 C C . GLU B 1 3 ? -6.406 -2.838 10.984 1 68.31 3 GLU B C 1
ATOM 945 O O . GLU B 1 3 ? -6.934 -2.07 10.18 1 68.31 3 GLU B O 1
ATOM 950 N N . LEU B 1 4 ? -5.77 -3.92 10.578 1 75.62 4 LEU B N 1
ATOM 951 C CA . LEU B 1 4 ? -5.949 -4.613 9.305 1 75.62 4 LEU B CA 1
ATOM 952 C C . LEU B 1 4 ? -7.414 -4.598 8.883 1 75.62 4 LEU B C 1
ATOM 954 O O . LEU B 1 4 ? -7.719 -4.645 7.691 1 75.62 4 LEU B O 1
ATOM 958 N N . SER B 1 5 ? -8.188 -4.281 9.953 1 82.06 5 SER B N 1
ATOM 959 C CA . SER B 1 5 ? -9.625 -4.32 9.68 1 82.06 5 SER B CA 1
ATOM 960 C C . SER B 1 5 ? -10.086 -3.045 8.984 1 82.06 5 SER B C 1
ATOM 962 O O . SER B 1 5 ? -11.195 -2.996 8.445 1 82.06 5 SER B O 1
ATOM 964 N N . GLN B 1 6 ? -9.211 -2.117 8.852 1 88.12 6 GLN B N 1
ATOM 965 C CA . GLN B 1 6 ? -9.594 -0.825 8.297 1 88.12 6 GLN B CA 1
ATOM 966 C C . GLN B 1 6 ? -9.086 -0.671 6.863 1 88.12 6 GLN B C 1
ATOM 968 O O . GLN B 1 6 ? -9.344 0.344 6.215 1 88.12 6 GLN B O 1
ATOM 973 N N . LEU B 1 7 ? -8.531 -1.685 6.352 1 94.25 7 LEU B N 1
ATOM 974 C CA . LEU B 1 7 ? -7.949 -1.619 5.012 1 94.25 7 LEU B CA 1
ATOM 975 C C . LEU B 1 7 ? -8.953 -2.09 3.963 1 94.25 7 LEU B C 1
ATOM 977 O O . LEU B 1 7 ? -9.664 -3.074 4.176 1 94.25 7 LEU B O 1
ATOM 981 N N . ARG B 1 8 ? -9.047 -1.303 2.949 1 96.88 8 ARG B N 1
ATOM 982 C CA . ARG B 1 8 ? -9.891 -1.655 1.81 1 96.88 8 ARG B CA 1
ATOM 983 C C . ARG B 1 8 ? -9.055 -1.896 0.561 1 96.88 8 ARG B C 1
ATOM 985 O O . ARG B 1 8 ? -9.391 -2.74 -0.271 1 96.88 8 ARG B O 1
ATOM 992 N N . SER B 1 9 ? -8.008 -1.105 0.457 1 97.81 9 SER B N 1
ATOM 993 C CA . SER B 1 9 ? -7.117 -1.207 -0.691 1 97.81 9 SER B CA 1
ATOM 994 C C . SER B 1 9 ? -5.652 -1.16 -0.259 1 97.81 9 SER B C 1
ATOM 996 O O . SER B 1 9 ? -5.266 -0.31 0.546 1 97.81 9 SER B O 1
ATOM 998 N N . ILE B 1 10 ? -4.895 -2.115 -0.757 1 96.94 10 ILE B N 1
ATOM 999 C CA . ILE B 1 10 ? -3.459 -2.17 -0.508 1 96.94 10 ILE B CA 1
ATOM 1000 C C . ILE B 1 10 ? -2.711 -2.32 -1.831 1 96.94 10 ILE B C 1
ATOM 1002 O O . ILE B 1 10 ? -2.984 -3.24 -2.605 1 96.94 10 ILE B O 1
ATOM 1006 N N . ASN B 1 11 ? -1.887 -1.395 -2.1 1 98.19 11 ASN B N 1
ATOM 1007 C CA . ASN B 1 11 ? -1.021 -1.503 -3.27 1 98.19 11 ASN B CA 1
ATOM 1008 C C . ASN B 1 11 ? 0.454 -1.449 -2.883 1 98.19 11 ASN B C 1
ATOM 1010 O O . ASN B 1 11 ? 0.937 -0.422 -2.404 1 98.19 11 ASN B O 1
ATOM 1014 N N . LEU B 1 12 ? 1.096 -2.561 -3.027 1 97 12 LEU B N 1
ATOM 1015 C CA . LEU B 1 12 ? 2.525 -2.717 -2.779 1 97 12 LEU B CA 1
ATOM 1016 C C . LEU B 1 12 ? 3.252 -3.162 -4.043 1 97 12 LEU B C 1
ATOM 1018 O O . LEU B 1 12 ? 4.266 -3.859 -3.971 1 97 12 LEU B O 1
ATOM 1022 N N . SER B 1 13 ? 2.701 -2.801 -5.109 1 97.62 13 SER B N 1
ATOM 1023 C CA . SER B 1 13 ? 3.314 -3.176 -6.383 1 97.62 13 SER B CA 1
ATOM 1024 C C . SER B 1 13 ? 4.605 -2.404 -6.621 1 97.62 13 SER B C 1
ATOM 1026 O O . SER B 1 13 ? 4.867 -1.397 -5.961 1 97.62 13 SER B O 1
ATOM 1028 N N . ASN B 1 14 ? 5.41 -2.871 -7.555 1 97 14 ASN B N 1
ATOM 1029 C CA . ASN B 1 14 ? 6.641 -2.221 -7.996 1 97 14 ASN B CA 1
ATOM 1030 C C . ASN B 1 14 ? 7.594 -1.979 -6.828 1 97 14 ASN B C 1
ATOM 1032 O O . ASN B 1 14 ? 8.078 -0.863 -6.637 1 97 14 ASN B O 1
ATOM 1036 N N . ASN B 1 15 ? 7.844 -3.061 -6.137 1 96.81 15 ASN B N 1
ATOM 1037 C CA . ASN B 1 15 ? 8.805 -3.082 -5.039 1 96.81 15 ASN B CA 1
ATOM 1038 C C . ASN B 1 15 ? 9.828 -4.203 -5.211 1 96.81 15 ASN B C 1
ATOM 1040 O O . ASN B 1 15 ? 10.062 -4.672 -6.324 1 96.81 15 ASN B O 1
ATOM 1044 N N . PHE B 1 16 ? 10.539 -4.5 -4.215 1 95.25 16 PHE B N 1
ATOM 1045 C CA . PHE B 1 16 ? 11.523 -5.578 -4.254 1 95.25 16 PHE B CA 1
ATOM 1046 C C . PHE B 1 16 ? 11.227 -6.617 -3.182 1 95.25 16 PHE B C 1
ATOM 1048 O O . PHE B 1 16 ? 12.141 -7.102 -2.506 1 95.25 16 PHE B O 1
ATOM 1055 N N . LEU B 1 17 ? 9.969 -6.828 -3.074 1 94.94 17 LEU B N 1
ATOM 1056 C CA . LEU B 1 17 ? 9.562 -7.781 -2.047 1 94.94 17 LEU B CA 1
ATOM 1057 C C . LEU B 1 17 ? 10.008 -9.195 -2.41 1 94.94 17 LEU B C 1
ATOM 1059 O O . LEU B 1 17 ? 9.922 -9.594 -3.572 1 94.94 17 LEU B O 1
ATOM 1063 N N . THR B 1 18 ? 10.492 -9.852 -1.445 1 95.31 18 THR B N 1
ATOM 1064 C CA . THR B 1 18 ? 10.938 -11.227 -1.62 1 95.31 18 THR B CA 1
ATOM 1065 C C . THR B 1 18 ? 10.234 -12.148 -0.627 1 95.31 18 THR B C 1
ATOM 1067 O O . THR B 1 18 ? 9.523 -11.688 0.266 1 95.31 18 THR B O 1
ATOM 1070 N N . GLY B 1 19 ? 10.445 -13.461 -0.811 1 95.12 19 GLY B N 1
ATOM 1071 C CA . GLY B 1 19 ? 9.836 -14.43 0.079 1 95.12 19 GLY B CA 1
ATOM 1072 C C . GLY B 1 19 ? 8.414 -14.789 -0.317 1 95.12 19 GLY B C 1
ATOM 1073 O O . GLY B 1 19 ? 7.977 -14.484 -1.43 1 95.12 19 GLY B O 1
ATOM 1074 N N . SER B 1 20 ? 7.703 -15.469 0.597 1 96 20 SER B N 1
ATOM 1075 C CA . SER B 1 20 ? 6.348 -15.938 0.324 1 96 20 SER B CA 1
ATOM 1076 C C . SER B 1 20 ? 5.309 -14.93 0.808 1 96 20 SER B C 1
ATOM 1078 O O . SER B 1 20 ? 5.594 -14.102 1.677 1 96 20 SER B O 1
ATOM 1080 N N . ILE B 1 21 ? 4.168 -14.883 0.207 1 95.69 21 ILE B N 1
ATOM 1081 C CA . ILE B 1 21 ? 3.037 -14.125 0.73 1 95.69 21 ILE B CA 1
ATOM 1082 C C . ILE B 1 21 ? 2.672 -14.641 2.121 1 95.69 21 ILE B C 1
ATOM 1084 O O . ILE B 1 21 ? 2.369 -15.82 2.293 1 95.69 21 ILE B O 1
ATOM 1088 N N . PRO B 1 22 ? 2.658 -13.703 3.035 1 91.69 22 PRO B N 1
ATOM 1089 C CA . PRO B 1 22 ? 2.404 -14.156 4.406 1 91.69 22 PRO B CA 1
ATOM 1090 C C . PRO B 1 22 ? 0.991 -14.703 4.594 1 91.69 22 PRO B C 1
ATOM 1092 O O . PRO B 1 22 ? 0.034 -14.148 4.043 1 91.69 22 PRO B O 1
ATOM 1095 N N . ASN B 1 23 ? 0.88 -15.711 5.457 1 90.56 23 ASN B N 1
ATOM 1096 C CA . ASN B 1 23 ? -0.428 -16.281 5.754 1 90.56 23 ASN B CA 1
ATOM 1097 C C . ASN B 1 23 ? -1.324 -15.289 6.484 1 90.56 23 ASN B C 1
ATOM 1099 O O . ASN B 1 23 ? -2.551 -15.352 6.371 1 90.56 23 ASN B O 1
ATOM 1103 N N . SER B 1 24 ? -0.662 -14.359 7.121 1 89.25 24 SER B N 1
ATOM 1104 C CA . SER B 1 24 ? -1.413 -13.375 7.891 1 89.25 24 SER B CA 1
ATOM 1105 C C . SER B 1 24 ? -2.242 -12.477 6.977 1 89.25 24 SER B C 1
ATOM 1107 O O . SER B 1 24 ? -3.129 -11.758 7.445 1 89.25 24 SER B O 1
ATOM 1109 N N . PHE B 1 25 ? -1.98 -12.469 5.688 1 93.12 25 PHE B N 1
ATOM 1110 C CA . PHE B 1 25 ? -2.795 -11.695 4.762 1 93.12 25 PHE B CA 1
ATOM 1111 C C . PHE B 1 25 ? -4.234 -12.195 4.758 1 93.12 25 PHE B C 1
ATOM 1113 O O . PHE B 1 25 ? -5.141 -11.492 4.297 1 93.12 25 PHE B O 1
ATOM 1120 N N . GLN B 1 26 ? -4.422 -13.406 5.332 1 91.5 26 GLN B N 1
ATOM 1121 C CA . GLN B 1 26 ? -5.781 -13.922 5.496 1 91.5 26 GLN B CA 1
ATOM 1122 C C . GLN B 1 26 ? -6.598 -13.023 6.422 1 91.5 26 GLN B C 1
ATOM 1124 O O . GLN B 1 26 ? -7.828 -13.117 6.453 1 91.5 26 GLN B O 1
ATOM 1129 N N . ASN B 1 27 ? -5.898 -12.219 7.164 1 91.06 27 ASN B N 1
ATOM 1130 C CA . ASN B 1 27 ? -6.57 -11.344 8.125 1 91.06 27 ASN B CA 1
ATOM 1131 C C . ASN B 1 27 ? -7.043 -10.055 7.469 1 91.06 27 ASN B C 1
ATOM 1133 O O . ASN B 1 27 ? -7.695 -9.227 8.109 1 91.06 27 ASN B O 1
ATOM 1137 N N . LEU B 1 28 ? -6.738 -9.875 6.223 1 92.69 28 LEU B N 1
ATOM 1138 C CA . LEU B 1 28 ? -7.176 -8.695 5.48 1 92.69 28 LEU B CA 1
ATOM 1139 C C . LEU B 1 28 ? -8.625 -8.852 5.02 1 92.69 28 LEU B C 1
ATOM 1141 O O . LEU B 1 28 ? -8.922 -8.703 3.832 1 92.69 28 LEU B O 1
ATOM 1145 N N . LYS B 1 29 ? -9.445 -8.984 5.988 1 92.12 29 LYS B N 1
ATOM 1146 C CA . LYS B 1 29 ? -10.797 -9.492 5.746 1 92.12 29 LYS B CA 1
ATOM 1147 C C . LYS B 1 29 ? -11.625 -8.469 4.973 1 92.12 29 LYS B C 1
ATOM 1149 O O . LYS B 1 29 ? -12.562 -8.844 4.254 1 92.12 29 LYS B O 1
ATOM 1154 N N . ASN B 1 30 ? -11.297 -7.199 5.105 1 94.31 30 ASN B N 1
ATOM 1155 C CA . ASN B 1 30 ? -12.125 -6.176 4.477 1 94.31 30 ASN B CA 1
ATOM 1156 C C . ASN B 1 30 ? -11.461 -5.613 3.225 1 94.31 30 ASN B C 1
ATOM 1158 O O . ASN B 1 30 ? -11.969 -4.66 2.627 1 94.31 30 ASN B O 1
ATOM 1162 N N . VAL B 1 31 ? -10.359 -6.219 2.84 1 96 31 VAL B N 1
ATOM 1163 C CA . VAL B 1 31 ? -9.633 -5.711 1.683 1 96 31 VAL B CA 1
ATOM 1164 C C . VAL B 1 31 ? -10.352 -6.113 0.4 1 96 31 VAL B C 1
ATOM 1166 O O . VAL B 1 31 ? -10.703 -7.281 0.216 1 96 31 VAL B O 1
ATOM 1169 N N . GLU B 1 32 ? -10.531 -5.117 -0.387 1 97.06 32 GLU B N 1
ATOM 1170 C CA . GLU B 1 32 ? -11.234 -5.316 -1.649 1 97.06 32 GLU B CA 1
ATOM 1171 C C . GLU B 1 32 ? -10.266 -5.375 -2.824 1 97.06 32 GLU B C 1
ATOM 1173 O O . GLU B 1 32 ? -10.586 -5.938 -3.873 1 97.06 32 GLU B O 1
ATOM 1178 N N . SER B 1 33 ? -9.172 -4.707 -2.676 1 97.44 33 SER B N 1
ATOM 1179 C CA . SER B 1 33 ? -8.156 -4.664 -3.719 1 97.44 33 SER B CA 1
ATOM 1180 C C . SER B 1 33 ? -6.762 -4.871 -3.139 1 97.44 33 SER B C 1
ATOM 1182 O O . SER B 1 33 ? -6.371 -4.188 -2.189 1 97.44 33 SER B O 1
ATOM 1184 N N . LEU B 1 34 ? -6.07 -5.875 -3.701 1 96.94 34 LEU B N 1
ATOM 1185 C CA . LEU B 1 34 ? -4.719 -6.199 -3.264 1 96.94 34 LEU B CA 1
ATOM 1186 C C . LEU B 1 34 ? -3.781 -6.352 -4.461 1 96.94 34 LEU B C 1
ATOM 1188 O O . LEU B 1 34 ? -3.959 -7.254 -5.281 1 96.94 34 LEU B O 1
ATOM 1192 N N . ASP B 1 35 ? -2.799 -5.453 -4.5 1 98.5 35 ASP B N 1
ATOM 1193 C CA . ASP B 1 35 ? -1.837 -5.508 -5.598 1 98.5 35 ASP B CA 1
ATOM 1194 C C . ASP B 1 35 ? -0.422 -5.75 -5.074 1 98.5 35 ASP B C 1
ATOM 1196 O O . ASP B 1 35 ? 0.151 -4.887 -4.402 1 98.5 35 ASP B O 1
ATOM 1200 N N . LEU B 1 36 ? 0.093 -6.949 -5.375 1 97.75 36 LEU B N 1
ATOM 1201 C CA . LEU B 1 36 ? 1.441 -7.348 -4.988 1 97.75 36 LEU B CA 1
ATOM 1202 C C . LEU B 1 36 ? 2.314 -7.578 -6.219 1 97.75 36 LEU B C 1
ATOM 1204 O O . LEU B 1 36 ? 3.322 -8.281 -6.145 1 97.75 36 LEU B O 1
ATOM 1208 N N . SER B 1 37 ? 1.936 -6.918 -7.312 1 98.5 37 SER B N 1
ATOM 1209 C CA . SER B 1 37 ? 2.59 -7.211 -8.586 1 98.5 37 SER B CA 1
ATOM 1210 C C . SER B 1 37 ? 3.955 -6.535 -8.672 1 98.5 37 SER B C 1
ATOM 1212 O O . SER B 1 37 ? 4.27 -5.652 -7.867 1 98.5 37 SER B O 1
ATOM 1214 N N . CYS B 1 38 ? 4.762 -6.965 -9.641 1 98.44 38 CYS B N 1
ATOM 1215 C CA . CYS B 1 38 ? 6.062 -6.383 -9.953 1 98.44 38 CYS B CA 1
ATOM 1216 C C . CYS B 1 38 ? 6.961 -6.379 -8.727 1 98.44 38 CYS B C 1
ATOM 1218 O O . CYS B 1 38 ? 7.492 -5.332 -8.344 1 98.44 38 CYS B O 1
ATOM 1220 N N . ASN B 1 39 ? 7.168 -7.547 -8.203 1 97.75 39 ASN B N 1
ATOM 1221 C CA . ASN B 1 39 ? 8.094 -7.824 -7.109 1 97.75 39 ASN B CA 1
ATOM 1222 C C . ASN B 1 39 ? 8.953 -9.047 -7.398 1 97.75 39 ASN B C 1
ATOM 1224 O O . ASN B 1 39 ? 9.281 -9.32 -8.555 1 97.75 39 ASN B O 1
ATOM 1228 N N . LYS B 1 40 ? 9.453 -9.648 -6.316 1 97.44 40 LYS B N 1
ATOM 1229 C CA . LYS B 1 40 ? 10.234 -10.875 -6.434 1 97.44 40 LYS B CA 1
ATOM 1230 C C . LYS B 1 40 ? 9.703 -11.953 -5.484 1 97.44 40 LYS B C 1
ATOM 1232 O O . LYS B 1 40 ? 10.484 -12.688 -4.879 1 97.44 40 LYS B O 1
ATOM 1237 N N . LEU B 1 41 ? 8.422 -11.938 -5.301 1 97.19 41 LEU B N 1
ATOM 1238 C CA . LEU B 1 41 ? 7.797 -12.891 -4.387 1 97.19 41 LEU B CA 1
ATOM 1239 C C . LEU B 1 41 ? 7.949 -14.32 -4.891 1 97.19 41 LEU B C 1
ATOM 1241 O O . LEU B 1 41 ? 8.016 -14.547 -6.102 1 97.19 41 LEU B O 1
ATOM 1245 N N . SER B 1 42 ? 8 -15.164 -3.953 1 97.5 42 SER B N 1
ATOM 1246 C CA . SER B 1 42 ? 8.172 -16.578 -4.277 1 97.5 42 SER B CA 1
ATOM 1247 C C . SER B 1 42 ? 7.219 -17.453 -3.465 1 97.5 42 SER B C 1
ATOM 1249 O O . SER B 1 42 ? 6.441 -16.938 -2.658 1 97.5 42 SER B O 1
ATOM 1251 N N . GLY B 1 43 ? 7.273 -18.75 -3.793 1 96.88 43 GLY B N 1
ATOM 1252 C CA . GLY B 1 43 ? 6.391 -19.688 -3.102 1 96.88 43 GLY B CA 1
ATOM 1253 C C . GLY B 1 43 ? 5 -19.734 -3.707 1 96.88 43 GLY B C 1
ATOM 1254 O O . GLY B 1 43 ? 4.789 -19.297 -4.836 1 96.88 43 GLY B O 1
ATOM 1255 N N . GLU B 1 44 ? 4.086 -20.328 -2.939 1 96.75 44 GLU B N 1
ATOM 1256 C CA . GLU B 1 44 ? 2.719 -20.516 -3.416 1 96.75 44 GLU B CA 1
ATOM 1257 C C . GLU B 1 44 ? 1.81 -19.375 -2.977 1 96.75 44 GLU B C 1
ATOM 1259 O O . GLU B 1 44 ? 2.105 -18.672 -2.004 1 96.75 44 GLU B O 1
ATOM 1264 N N . ILE B 1 45 ? 0.757 -19.172 -3.715 1 96.94 45 ILE B N 1
ATOM 1265 C CA . ILE B 1 45 ? -0.329 -18.328 -3.219 1 96.94 45 ILE B CA 1
ATOM 1266 C C . ILE B 1 45 ? -1.087 -19.062 -2.117 1 96.94 45 ILE B C 1
ATOM 1268 O O . ILE B 1 45 ? -1.668 -20.125 -2.357 1 96.94 45 ILE B O 1
ATOM 1272 N N . PRO B 1 46 ? -1.045 -18.484 -0.994 1 94.81 46 PRO B N 1
ATOM 1273 C CA . PRO B 1 46 ? -1.686 -19.203 0.11 1 94.81 46 PRO B CA 1
ATOM 1274 C C . PRO B 1 46 ? -3.174 -19.438 -0.128 1 94.81 46 PRO B C 1
ATOM 1276 O O . PRO B 1 46 ? -3.9 -18.516 -0.503 1 94.81 46 PRO B O 1
ATOM 1279 N N . TYR B 1 47 ? -3.602 -20.594 0.209 1 93.38 47 TYR B N 1
ATOM 1280 C CA . TYR B 1 47 ? -5.004 -20.953 0.012 1 93.38 47 TYR B CA 1
ATOM 1281 C C . TYR B 1 47 ? -5.898 -20.172 0.969 1 93.38 47 TYR B C 1
ATOM 1283 O O . TYR B 1 47 ? -7.074 -19.938 0.676 1 93.38 47 TYR B O 1
ATOM 1291 N N . GLU B 1 48 ? -5.289 -19.781 2.057 1 93.31 48 GLU B N 1
ATOM 1292 C CA . GLU B 1 48 ? -6.012 -19.031 3.088 1 93.31 48 GLU B CA 1
ATOM 1293 C C . GLU B 1 48 ? -6.566 -17.719 2.537 1 93.31 48 GLU B C 1
ATOM 1295 O O . GLU B 1 48 ? -7.531 -17.172 3.078 1 93.31 48 GLU B O 1
ATOM 1300 N N . LEU B 1 49 ? -6.016 -17.219 1.448 1 94.56 49 LEU B N 1
ATOM 1301 C CA . LEU B 1 49 ? -6.48 -15.961 0.858 1 94.56 49 LEU B CA 1
ATOM 1302 C C . LEU B 1 49 ? -7.879 -16.125 0.271 1 94.56 49 LEU B C 1
ATOM 1304 O O . LEU B 1 49 ? -8.586 -15.141 0.064 1 94.56 49 LEU B O 1
ATOM 1308 N N . ALA B 1 50 ? -8.188 -17.328 -0.025 1 92.44 50 ALA B N 1
ATOM 1309 C CA . ALA B 1 50 ? -9.523 -17.594 -0.548 1 92.44 50 ALA B CA 1
ATOM 1310 C C . ALA B 1 50 ? -10.602 -17.203 0.465 1 92.44 50 ALA B C 1
ATOM 1312 O O . ALA B 1 50 ? -11.766 -17.016 0.103 1 92.44 50 ALA B O 1
ATOM 1313 N N . GLY B 1 51 ? -10.195 -17.062 1.678 1 92.19 51 GLY B N 1
ATOM 1314 C CA . GLY B 1 51 ? -11.117 -16.656 2.727 1 92.19 51 GLY B CA 1
ATOM 1315 C C . GLY B 1 51 ? -11.438 -15.172 2.693 1 92.19 51 GLY B C 1
ATOM 1316 O O . GLY B 1 51 ? -12.344 -14.711 3.396 1 92.19 51 GLY B O 1
ATOM 1317 N N . LEU B 1 52 ? -10.773 -14.461 1.909 1 93.94 52 LEU B N 1
ATOM 1318 C CA . LEU B 1 52 ? -11.031 -13.031 1.769 1 93.94 52 LEU B CA 1
ATOM 1319 C C . LEU B 1 52 ? -12.234 -12.781 0.86 1 93.94 52 LEU B C 1
ATOM 1321 O O . LEU B 1 52 ? -12.07 -12.469 -0.321 1 93.94 52 LEU B O 1
ATOM 1325 N N . THR B 1 53 ? -13.352 -12.758 1.428 1 93.56 53 THR B N 1
ATOM 1326 C CA . THR B 1 53 ? -14.586 -12.734 0.66 1 93.56 53 THR B CA 1
ATOM 1327 C C . THR B 1 53 ? -14.852 -11.344 0.095 1 93.56 53 THR B C 1
ATOM 1329 O O . THR B 1 53 ? -15.672 -11.18 -0.81 1 93.56 53 THR B O 1
ATOM 1332 N N . SER B 1 54 ? -14.18 -10.328 0.587 1 94.81 54 SER B N 1
ATOM 1333 C CA . SER B 1 54 ? -14.375 -8.969 0.094 1 94.81 54 SER B CA 1
ATOM 1334 C C . SER B 1 54 ? -13.438 -8.664 -1.072 1 94.81 54 SER B C 1
ATOM 1336 O O . SER B 1 54 ? -13.602 -7.652 -1.757 1 94.81 54 SER B O 1
ATOM 1338 N N . LEU B 1 55 ? -12.5 -9.539 -1.294 1 95.12 55 LEU B N 1
ATOM 1339 C CA . LEU B 1 55 ? -11.453 -9.289 -2.285 1 95.12 55 LEU B CA 1
ATOM 1340 C C . LEU B 1 55 ? -12.023 -9.367 -3.699 1 95.12 55 LEU B C 1
ATOM 1342 O O . LEU B 1 55 ? -12.414 -10.445 -4.16 1 95.12 55 LEU B O 1
ATOM 1346 N N . SER B 1 56 ? -11.992 -8.242 -4.336 1 94.81 56 SER B N 1
ATOM 1347 C CA . SER B 1 56 ? -12.547 -8.164 -5.684 1 94.81 56 SER B CA 1
ATOM 1348 C C . SER B 1 56 ? -11.438 -8.07 -6.73 1 94.81 56 SER B C 1
ATOM 1350 O O . SER B 1 56 ? -11.609 -8.547 -7.855 1 94.81 56 SER B O 1
ATOM 1352 N N . THR B 1 57 ? -10.359 -7.418 -6.367 1 95.94 57 THR B N 1
ATOM 1353 C CA . THR B 1 57 ? -9.227 -7.277 -7.273 1 95.94 57 THR B CA 1
ATOM 1354 C C . THR B 1 57 ? -7.945 -7.773 -6.621 1 95.94 57 THR B C 1
ATOM 1356 O O . THR B 1 57 ? -7.594 -7.348 -5.52 1 95.94 57 THR B O 1
ATOM 1359 N N . PHE B 1 58 ? -7.332 -8.719 -7.359 1 97 58 PHE B N 1
ATOM 1360 C CA . PHE B 1 58 ? -6.102 -9.344 -6.883 1 97 58 PHE B CA 1
ATOM 1361 C C . PHE B 1 58 ? -5.07 -9.422 -8 1 97 58 PHE B C 1
ATOM 1363 O O . PHE B 1 58 ? -5.371 -9.898 -9.102 1 97 58 PHE B O 1
ATOM 1370 N N . ASN B 1 59 ? -3.889 -8.875 -7.719 1 98.38 59 ASN B N 1
ATOM 1371 C CA . ASN B 1 59 ? -2.861 -8.859 -8.758 1 98.38 59 ASN B CA 1
ATOM 1372 C C . ASN B 1 59 ? -1.5 -9.273 -8.203 1 98.38 59 ASN B C 1
ATOM 1374 O O . ASN B 1 59 ? -0.942 -8.578 -7.344 1 98.38 59 ASN B O 1
ATOM 1378 N N . VAL B 1 60 ? -0.999 -10.453 -8.672 1 98.31 60 VAL B N 1
ATOM 1379 C CA . VAL B 1 60 ? 0.312 -10.922 -8.234 1 98.31 60 VAL B CA 1
ATOM 1380 C C . VAL B 1 60 ? 1.224 -11.102 -9.445 1 98.31 60 VAL B C 1
ATOM 1382 O O . VAL B 1 60 ? 2.217 -11.836 -9.383 1 98.31 60 VAL B O 1
ATOM 1385 N N . ALA B 1 61 ? 0.904 -10.375 -10.523 1 98.62 61 ALA B N 1
ATOM 1386 C CA . ALA B 1 61 ? 1.67 -10.531 -11.758 1 98.62 61 ALA B CA 1
ATOM 1387 C C . ALA B 1 61 ? 3.109 -10.062 -11.57 1 98.62 61 ALA B C 1
ATOM 1389 O O . ALA B 1 61 ? 3.395 -9.242 -10.688 1 98.62 61 ALA B O 1
ATOM 1390 N N . TYR B 1 62 ? 4.055 -10.664 -12.406 1 98.62 62 TYR B N 1
ATOM 1391 C CA . TYR B 1 62 ? 5.457 -10.266 -12.453 1 98.62 62 TYR B CA 1
ATOM 1392 C C . TYR B 1 62 ? 6.145 -10.531 -11.117 1 98.62 62 TYR B C 1
ATOM 1394 O O . TYR B 1 62 ? 6.723 -9.625 -10.516 1 98.62 62 TYR B O 1
ATOM 1402 N N . ASN B 1 63 ? 6.07 -11.773 -10.719 1 98.38 63 ASN B N 1
ATOM 1403 C CA . ASN B 1 63 ? 6.773 -12.336 -9.57 1 98.38 63 ASN B CA 1
ATOM 1404 C C . ASN B 1 63 ? 7.414 -13.68 -9.914 1 98.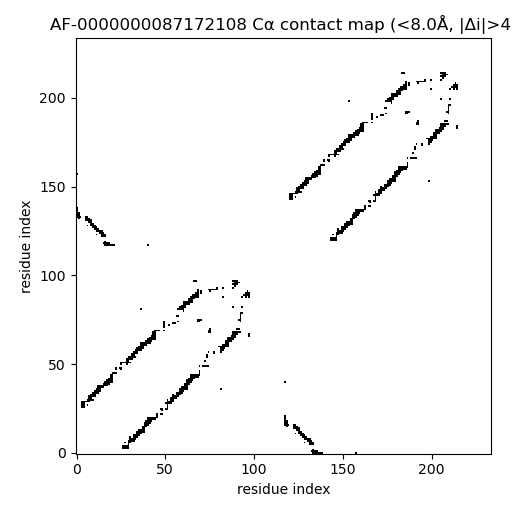38 63 ASN B C 1
ATOM 1406 O O . ASN B 1 63 ? 7.734 -13.945 -11.07 1 98.38 63 ASN B O 1
ATOM 1410 N N . ASN B 1 64 ? 7.785 -14.375 -8.859 1 98.38 64 ASN B N 1
ATOM 1411 C CA . ASN B 1 64 ? 8.344 -15.711 -9.023 1 98.38 64 ASN B CA 1
ATOM 1412 C C . ASN B 1 64 ? 7.516 -16.75 -8.273 1 98.38 64 ASN B C 1
ATOM 1414 O O . ASN B 1 64 ? 8.07 -17.656 -7.641 1 98.38 64 ASN B O 1
ATOM 1418 N N . LEU B 1 65 ? 6.219 -16.578 -8.32 1 97.88 65 LEU B N 1
ATOM 1419 C CA . LEU B 1 65 ? 5.336 -17.484 -7.59 1 97.88 65 LEU B CA 1
ATOM 1420 C C . LEU B 1 65 ? 5.215 -18.828 -8.297 1 97.88 65 LEU B C 1
ATOM 1422 O O . LEU B 1 65 ? 5.477 -18.922 -9.5 1 97.88 65 LEU B O 1
ATOM 1426 N N . SER B 1 66 ? 4.891 -19.75 -7.477 1 97.25 66 SER B N 1
ATOM 1427 C CA . SER B 1 66 ? 4.797 -21.109 -7.996 1 97.25 66 SER B CA 1
ATOM 1428 C C . SER B 1 66 ? 3.598 -21.844 -7.41 1 97.25 66 SER B C 1
ATOM 1430 O O . SER B 1 66 ? 2.93 -21.344 -6.508 1 97.25 66 SER B O 1
ATOM 1432 N N . GLY B 1 67 ? 3.346 -23.062 -8.094 1 96 67 GLY B N 1
ATOM 1433 C CA . GLY B 1 67 ? 2.268 -23.891 -7.59 1 96 67 GLY B CA 1
ATOM 1434 C C . GLY B 1 67 ? 0.921 -23.562 -8.203 1 96 67 GLY B C 1
ATOM 1435 O O . GLY B 1 67 ? 0.852 -22.859 -9.219 1 96 67 GLY B O 1
ATOM 1436 N N . ARG B 1 68 ? -0.089 -24.141 -7.574 1 95.5 68 ARG B N 1
ATOM 1437 C CA . ARG B 1 68 ? -1.435 -24.016 -8.125 1 95.5 68 ARG B CA 1
ATOM 1438 C C . ARG B 1 68 ? -2.105 -22.734 -7.648 1 95.5 68 ARG B C 1
ATOM 1440 O O . ARG B 1 68 ? -2.053 -22.406 -6.461 1 95.5 68 ARG B O 1
ATOM 1447 N N . VAL B 1 69 ? -2.695 -22.031 -8.539 1 95.81 69 VAL B N 1
ATOM 1448 C CA . VAL B 1 69 ? -3.592 -20.953 -8.164 1 95.81 69 VAL B CA 1
ATOM 1449 C C . VAL B 1 69 ? -4.773 -21.5 -7.371 1 95.81 69 VAL B C 1
ATOM 1451 O O . VAL B 1 69 ? -5.387 -22.5 -7.766 1 95.81 69 VAL B O 1
ATOM 1454 N N . PRO B 1 70 ? -5.008 -20.859 -6.258 1 93.38 70 PRO B N 1
ATOM 1455 C CA . PRO B 1 70 ? -6.156 -21.375 -5.512 1 93.38 70 PRO B CA 1
ATOM 1456 C C . PRO B 1 70 ? -7.41 -21.516 -6.375 1 93.38 70 PRO B C 1
ATOM 1458 O O . PRO B 1 70 ? -7.66 -20.672 -7.242 1 93.38 70 PRO B O 1
ATOM 1461 N N . PHE B 1 71 ? -8.18 -22.453 -6.25 1 88.06 71 PHE B N 1
ATOM 1462 C CA . PHE B 1 71 ? -9.305 -22.766 -7.129 1 88.06 71 PHE B CA 1
ATOM 1463 C C . PHE B 1 71 ? -10.625 -22.344 -6.492 1 88.06 71 PHE B C 1
ATOM 1465 O O . PHE B 1 71 ? -11.688 -22.516 -7.082 1 88.06 71 PHE B O 1
ATOM 1472 N N . GLU B 1 72 ? -10.531 -21.734 -5.469 1 89.25 72 GLU B N 1
ATOM 1473 C CA . GLU B 1 72 ? -11.742 -21.375 -4.734 1 89.25 72 GLU B CA 1
ATOM 1474 C C . GLU B 1 72 ? -12.07 -19.891 -4.891 1 89.25 72 GLU B C 1
ATOM 1476 O O . GLU B 1 72 ? -11.172 -19.078 -5.102 1 89.25 72 GLU B O 1
ATOM 1481 N N . ARG B 1 73 ? -13.43 -19.578 -4.973 1 91 73 ARG B N 1
ATOM 1482 C CA . ARG B 1 73 ? -13.977 -18.234 -4.887 1 91 73 ARG B CA 1
ATOM 1483 C C . ARG B 1 73 ? -13.484 -17.359 -6.043 1 91 73 ARG B C 1
ATOM 1485 O O . ARG B 1 73 ? -13.688 -17.703 -7.211 1 91 73 ARG B O 1
ATOM 1492 N N . GLN B 1 74 ? -12.773 -16.234 -5.668 1 90.12 74 GLN B N 1
ATOM 1493 C CA . GLN B 1 74 ? -12.547 -15.219 -6.688 1 90.12 74 GLN B CA 1
ATOM 1494 C C . GLN B 1 74 ? -11.336 -15.562 -7.555 1 90.12 74 GLN B C 1
ATOM 1496 O O . GLN B 1 74 ? -11.18 -15.023 -8.648 1 90.12 74 GLN B O 1
ATOM 1501 N N . PHE B 1 75 ? -10.469 -16.375 -7.219 1 93.56 75 PHE B N 1
ATOM 1502 C CA . PHE B 1 75 ? -9.156 -16.562 -7.836 1 93.56 75 PHE B CA 1
ATOM 1503 C C . PHE B 1 75 ? -9.305 -17.125 -9.242 1 93.56 75 PHE B C 1
ATOM 1505 O O . PHE B 1 75 ? -8.664 -16.641 -10.18 1 93.56 75 PHE B O 1
ATOM 1512 N N . PRO B 1 76 ? -10.211 -18.078 -9.406 1 90.94 76 PRO B N 1
ATOM 1513 C CA . PRO B 1 76 ? -10.359 -18.578 -10.773 1 90.94 76 PRO B CA 1
ATOM 1514 C C . PRO B 1 76 ? -11.016 -17.562 -11.703 1 90.94 76 PRO B C 1
ATOM 1516 O O . PRO B 1 76 ? -10.953 -17.703 -12.93 1 90.94 76 PRO B O 1
ATOM 1519 N N . THR B 1 77 ? -11.664 -16.5 -11.188 1 89.81 77 THR B N 1
ATOM 1520 C CA . THR B 1 77 ? -12.398 -15.555 -12.023 1 89.81 77 THR B CA 1
ATOM 1521 C C . THR B 1 77 ? -11.586 -14.281 -12.234 1 89.81 77 THR B C 1
ATOM 1523 O O . THR B 1 77 ? -11.961 -13.422 -13.031 1 89.81 77 THR B O 1
ATOM 1526 N N . CYS B 1 78 ? -10.484 -14.203 -11.531 1 91.69 78 CYS B N 1
ATOM 1527 C CA . CYS B 1 78 ? -9.586 -13.07 -11.758 1 91.69 78 CYS B CA 1
ATOM 1528 C C . CYS B 1 78 ? -9.039 -13.094 -13.18 1 91.69 78 CYS B C 1
ATOM 1530 O O . CYS B 1 78 ? -8.922 -14.156 -13.789 1 91.69 78 CYS B O 1
ATOM 1532 N N . GLU B 1 79 ? -8.672 -11.891 -13.633 1 93.38 79 GLU B N 1
ATOM 1533 C CA . GLU B 1 79 ? -8.086 -11.805 -14.969 1 93.38 79 GLU B CA 1
ATOM 1534 C C . GLU B 1 79 ? -6.781 -12.594 -15.039 1 93.38 79 GLU B C 1
ATOM 1536 O O . GLU B 1 79 ? -5.965 -12.547 -14.117 1 93.38 79 GLU B O 1
ATOM 1541 N N . LYS B 1 80 ? -6.523 -13.297 -16.047 1 94.88 80 LYS B N 1
ATOM 1542 C CA . LYS B 1 80 ? -5.305 -14.078 -16.25 1 94.88 80 LYS B CA 1
ATOM 1543 C C . LYS B 1 80 ? -4.062 -13.211 -16.094 1 94.88 80 LYS B C 1
ATOM 1545 O O . LYS B 1 80 ? -3.037 -13.672 -15.586 1 94.88 80 LYS B O 1
ATOM 1550 N N . LYS B 1 81 ? -4.203 -12.031 -16.531 1 97.31 81 LYS B N 1
ATOM 1551 C CA . LYS B 1 81 ? -3.072 -11.102 -16.516 1 97.31 81 LYS B CA 1
ATOM 1552 C C . LYS B 1 81 ? -2.609 -10.844 -15.078 1 97.31 81 LYS B C 1
ATOM 1554 O O . LYS B 1 81 ? -1.464 -10.438 -14.859 1 97.31 81 LYS B O 1
ATOM 1559 N N . SER B 1 82 ? -3.504 -11.047 -14.125 1 98.06 82 SER B N 1
ATOM 1560 C CA . SER B 1 82 ? -3.184 -10.828 -12.719 1 98.06 82 SER B CA 1
ATOM 1561 C C . SER B 1 82 ? -2.184 -11.859 -12.203 1 98.06 82 SER B C 1
ATOM 1563 O O . SER B 1 82 ? -1.599 -11.688 -11.133 1 98.06 82 SER B O 1
ATOM 1565 N N . TYR B 1 83 ? -1.918 -12.852 -12.984 1 97.94 83 TYR B N 1
ATOM 1566 C CA . TYR B 1 83 ? -1.031 -13.945 -12.594 1 97.94 83 TYR B CA 1
ATOM 1567 C C . TYR B 1 83 ? 0.165 -14.031 -13.539 1 97.94 83 TYR B C 1
ATOM 1569 O O . TYR B 1 83 ? 1.067 -14.844 -13.328 1 97.94 83 TYR B O 1
ATOM 1577 N N . ASP B 1 84 ? 0.138 -13.148 -14.516 1 96.88 84 ASP B N 1
ATOM 1578 C CA . ASP B 1 84 ? 1.12 -13.234 -15.586 1 96.88 84 ASP B CA 1
ATOM 1579 C C . ASP B 1 84 ? 2.539 -13.055 -15.055 1 96.88 84 ASP B C 1
ATOM 1581 O O . ASP B 1 84 ? 2.736 -12.438 -14 1 96.88 84 ASP B O 1
ATOM 1585 N N . ARG B 1 85 ? 3.465 -13.656 -15.773 1 97.62 85 ARG B N 1
ATOM 1586 C CA . ARG B 1 85 ? 4.891 -13.516 -15.484 1 97.62 85 ARG B CA 1
ATOM 1587 C C . ARG B 1 85 ? 5.238 -14.117 -14.133 1 97.62 85 ARG B C 1
ATOM 1589 O O . ARG B 1 85 ? 5.965 -13.5 -13.344 1 97.62 85 ARG B O 1
ATOM 1596 N N . ASN B 1 86 ? 4.637 -15.117 -13.773 1 98.06 86 ASN B N 1
ATOM 1597 C CA . ASN B 1 86 ? 4.965 -16.156 -12.789 1 98.06 86 ASN B CA 1
ATOM 1598 C C . ASN B 1 86 ? 5.145 -17.516 -13.453 1 98.06 86 ASN B C 1
ATOM 1600 O O . ASN B 1 86 ? 4.168 -18.219 -13.703 1 98.06 86 ASN B O 1
ATOM 1604 N N . ARG B 1 87 ? 6.289 -17.844 -13.68 1 95.69 87 ARG B N 1
ATOM 1605 C CA . ARG B 1 87 ? 6.605 -18.938 -14.594 1 95.69 87 ARG B CA 1
ATOM 1606 C C . ARG B 1 87 ? 6.074 -20.266 -14.055 1 95.69 87 ARG B C 1
ATOM 1608 O O . ARG B 1 87 ? 5.676 -21.1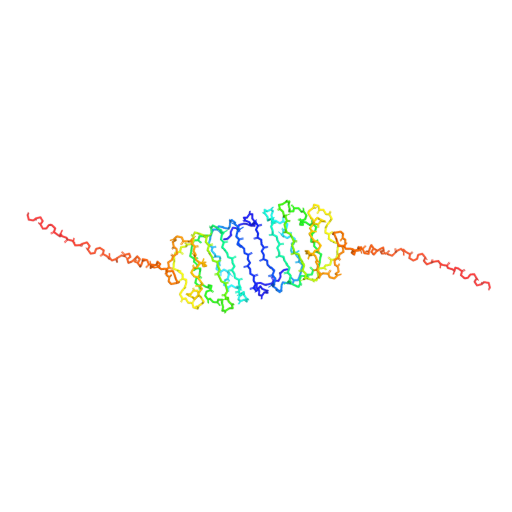41 -14.828 1 95.69 87 ARG B O 1
ATOM 1615 N N . ASP B 1 88 ? 6.035 -20.375 -12.734 1 96.38 88 ASP B N 1
ATOM 1616 C CA . ASP B 1 88 ? 5.766 -21.688 -12.164 1 96.38 88 ASP B CA 1
ATOM 1617 C C . ASP B 1 88 ? 4.359 -21.75 -11.578 1 96.38 88 ASP B C 1
ATOM 1619 O O . ASP B 1 88 ? 4.02 -22.703 -10.867 1 96.38 88 ASP B O 1
ATOM 1623 N N . LEU B 1 89 ? 3.535 -20.734 -11.859 1 96.5 89 LEU B N 1
ATOM 1624 C CA . LEU B 1 89 ? 2.129 -20.812 -11.477 1 96.5 89 LEU B CA 1
ATOM 1625 C C . LEU B 1 89 ? 1.344 -21.672 -12.469 1 96.5 89 LEU B C 1
ATOM 1627 O O . LEU B 1 89 ? 1.619 -21.641 -13.672 1 96.5 89 LEU B O 1
ATOM 1631 N N . CYS B 1 90 ? 0.396 -22.359 -12 1 95.75 90 CYS B N 1
ATOM 1632 C CA . CYS B 1 90 ? -0.405 -23.234 -12.852 1 95.75 90 CYS B CA 1
ATOM 1633 C C . CYS B 1 90 ? -1.837 -23.328 -12.336 1 95.75 90 CYS B C 1
ATOM 1635 O O . CYS B 1 90 ? -2.137 -22.875 -11.227 1 95.75 90 CYS B O 1
ATOM 1637 N N . GLY B 1 91 ? -2.729 -23.797 -13.25 1 93.62 91 GLY B N 1
ATOM 1638 C CA . GLY B 1 91 ? -4.125 -23.984 -12.898 1 93.62 91 GLY B CA 1
ATOM 1639 C C . GLY B 1 91 ? -5.027 -22.875 -13.398 1 93.62 91 GLY B C 1
ATOM 1640 O O . GLY B 1 91 ? -4.543 -21.844 -13.852 1 93.62 91 GLY B O 1
ATOM 1641 N N . VAL B 1 92 ? -6.27 -23.141 -13.273 1 91 92 VAL B N 1
ATOM 1642 C CA . VAL B 1 92 ? -7.258 -22.156 -13.711 1 91 92 VAL B CA 1
ATOM 1643 C C . VAL B 1 92 ? -7.035 -20.828 -12.977 1 91 92 VAL B C 1
ATOM 1645 O O . VAL B 1 92 ? -6.844 -20.828 -11.758 1 91 92 VAL B O 1
ATOM 1648 N N . PRO B 1 93 ? -6.992 -19.625 -13.602 1 93.81 93 PRO B N 1
ATOM 1649 C CA . PRO B 1 93 ? -7.438 -19.344 -14.969 1 93.81 93 PRO B CA 1
ATOM 1650 C C . PRO B 1 93 ? -6.297 -19.422 -15.984 1 93.81 93 PRO B C 1
ATOM 1652 O O . PRO B 1 93 ? -6.477 -19.047 -17.141 1 93.81 93 PRO B O 1
ATOM 1655 N N . LEU B 1 94 ? -5.176 -19.891 -15.609 1 93.56 94 LEU B N 1
ATOM 1656 C CA . LEU B 1 94 ? -4.016 -20 -16.4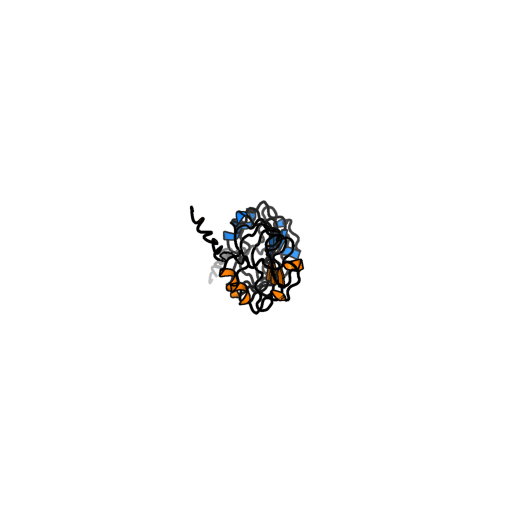84 1 93.56 94 LEU B CA 1
ATOM 1657 C C . LEU B 1 94 ? -4.148 -21.203 -17.406 1 93.56 94 LEU B C 1
ATOM 1659 O O . LEU B 1 94 ? -4.789 -22.188 -17.062 1 93.56 94 LEU B O 1
ATOM 1663 N N . PRO B 1 95 ? -3.559 -21.078 -18.562 1 89.56 95 PRO B N 1
ATOM 1664 C CA . PRO B 1 95 ? -3.637 -22.203 -19.516 1 89.56 95 PRO B CA 1
ATOM 1665 C C . PRO B 1 95 ? -2.754 -23.375 -19.109 1 89.56 95 PRO B C 1
ATOM 1667 O O . PRO B 1 95 ? -2.934 -24.5 -19.609 1 89.56 95 PRO B O 1
ATOM 1670 N N . ARG B 1 96 ? -1.79 -23.156 -18.219 1 88.56 96 ARG B N 1
ATOM 1671 C CA . ARG B 1 96 ? -0.863 -24.203 -17.797 1 88.56 96 ARG B CA 1
ATOM 1672 C C . ARG B 1 96 ? -1.52 -25.141 -16.781 1 88.56 96 ARG B C 1
ATOM 1674 O O . ARG B 1 96 ? -1.992 -24.688 -15.734 1 88.56 96 ARG B O 1
ATOM 1681 N N . ASN B 1 97 ? -1.532 -26.453 -17.156 1 87.81 97 ASN B N 1
ATOM 1682 C CA . ASN B 1 97 ? -2.047 -27.438 -16.219 1 87.81 97 ASN B CA 1
ATOM 1683 C C . ASN B 1 97 ? -1.004 -27.812 -15.156 1 87.81 97 ASN B C 1
ATOM 1685 O O . ASN B 1 97 ? 0.184 -27.922 -15.469 1 87.81 97 ASN B O 1
ATOM 1689 N N . CYS B 1 98 ? -1.39 -27.781 -14.023 1 88 98 CYS B N 1
ATOM 1690 C CA . CYS B 1 98 ? -0.475 -28.156 -12.953 1 88 98 CYS B CA 1
ATOM 1691 C C . CYS B 1 98 ? -0.109 -29.641 -13.039 1 88 98 CYS B C 1
ATOM 1693 O O . CYS B 1 98 ? -0.966 -30.484 -13.32 1 88 98 CYS B O 1
ATOM 1695 N N . LEU B 1 99 ? 1.155 -29.938 -13.531 1 70.38 99 LEU B N 1
ATOM 1696 C CA . LEU B 1 99 ? 1.611 -31.328 -13.656 1 70.38 99 LEU B CA 1
ATOM 1697 C C . LEU B 1 99 ? 1.348 -32.094 -12.367 1 70.38 99 LEU B C 1
ATOM 1699 O O . LEU B 1 99 ? 1.635 -31.609 -11.273 1 70.38 99 LEU B O 1
ATOM 1703 N N . ILE B 1 100 ? 0.227 -32.656 -12.336 1 58 100 ILE B N 1
ATOM 1704 C CA . ILE B 1 100 ? 0.052 -33.594 -11.25 1 58 100 ILE B CA 1
ATOM 1705 C C . ILE B 1 100 ? 1.312 -34.469 -11.102 1 58 100 ILE B C 1
ATOM 1707 O O . ILE B 1 100 ? 1.697 -35.188 -12.031 1 58 100 ILE B O 1
ATOM 1711 N N . THR B 1 101 ? 2.432 -33.844 -10.836 1 49.16 101 THR B N 1
ATOM 1712 C CA . THR B 1 101 ? 3.506 -34.781 -10.594 1 49.16 101 THR B CA 1
ATOM 1713 C C . THR B 1 101 ? 2.959 -36.062 -9.969 1 49.16 101 THR B C 1
ATOM 1715 O O . THR B 1 101 ? 2.467 -36.062 -8.844 1 49.16 101 THR B O 1
ATOM 1718 N N . ASN B 1 102 ? 2.131 -36.781 -10.688 1 44.62 102 ASN B N 1
ATOM 1719 C CA . ASN B 1 102 ? 2.023 -38.156 -10.25 1 44.62 102 ASN B CA 1
ATOM 1720 C C . ASN B 1 102 ? 3.371 -38.719 -9.805 1 44.62 102 ASN B C 1
ATOM 1722 O O . ASN B 1 102 ? 4.227 -39.031 -10.633 1 44.62 102 ASN B O 1
ATOM 1726 N N . GLN B 1 103 ? 4.105 -38.094 -8.969 1 43.09 103 GLN B N 1
ATOM 1727 C CA . GLN B 1 103 ? 5.281 -38.75 -8.414 1 43.09 103 GLN B CA 1
ATOM 1728 C C . GLN B 1 103 ? 5.148 -40.25 -8.492 1 43.09 103 GLN B C 1
ATOM 1730 O O . GLN B 1 103 ? 6.004 -40.938 -9.07 1 43.09 103 GLN B O 1
ATOM 1735 N N . LEU B 1 104 ? 5.012 -41 -7.246 1 41.84 104 LEU B N 1
ATOM 1736 C CA . LEU B 1 104 ? 5.52 -42.312 -6.887 1 41.84 104 LEU B CA 1
ATOM 1737 C C . LEU B 1 104 ? 4.754 -43.406 -7.625 1 41.84 104 LEU B C 1
ATOM 1739 O O . LEU B 1 104 ? 3.648 -43.781 -7.223 1 41.84 104 LEU B O 1
ATOM 1743 N N . GLU B 1 105 ? 4.207 -43.125 -8.828 1 40.62 105 GLU B N 1
ATOM 1744 C CA . GLU B 1 105 ? 3.848 -44.469 -9.195 1 40.62 105 GLU B CA 1
ATOM 1745 C C . GLU B 1 105 ? 4.988 -45.469 -8.906 1 40.62 105 GLU B C 1
ATOM 1747 O O . GLU B 1 105 ? 6.141 -45.188 -9.25 1 40.62 105 GLU B O 1
ATOM 1752 N N . PRO B 1 106 ? 4.863 -46.188 -7.742 1 41.06 106 PRO B N 1
ATOM 1753 C CA . PRO B 1 106 ? 5.902 -47.156 -7.453 1 41.06 106 PRO B CA 1
ATOM 1754 C C . PRO B 1 106 ? 6.473 -47.812 -8.711 1 41.06 106 PRO B C 1
ATOM 1756 O O . PRO B 1 106 ? 5.711 -48.219 -9.594 1 41.06 106 PRO B O 1
ATOM 1759 N N . GLU B 1 107 ? 7.375 -47.062 -9.367 1 42.59 107 GLU B N 1
ATOM 1760 C CA . GLU B 1 107 ? 8.125 -47.844 -10.359 1 42.59 107 GLU B CA 1
ATOM 1761 C C . GLU B 1 107 ? 8.062 -49.344 -10.062 1 42.59 107 GLU B C 1
ATOM 1763 O O . GLU B 1 107 ? 8.484 -49.781 -8.992 1 42.59 107 GLU B O 1
ATOM 1768 N N . HIS B 1 108 ? 6.844 -49.844 -10.164 1 40.09 108 HIS B N 1
ATOM 1769 C CA . HIS B 1 108 ? 6.844 -51.312 -10.125 1 40.09 108 HIS B CA 1
ATOM 1770 C C . HIS B 1 108 ? 8.094 -51.875 -10.789 1 40.09 108 HIS B C 1
ATOM 1772 O O . HIS B 1 108 ? 8.297 -51.719 -11.992 1 40.09 108 HIS B O 1
ATOM 1778 N N . GLU B 1 109 ? 9.273 -51.562 -10.117 1 39.41 109 GLU B N 1
ATOM 1779 C CA . GLU B 1 109 ? 10.5 -52.312 -10.406 1 39.41 109 GLU B CA 1
ATOM 1780 C C . GLU B 1 109 ? 10.18 -53.719 -10.867 1 39.41 109 GLU B C 1
ATOM 1782 O O . GLU B 1 109 ? 9.602 -54.531 -10.117 1 39.41 109 GLU B O 1
ATOM 1787 N N . ASP B 1 110 ? 9.586 -53.844 -12.047 1 39.5 110 ASP B N 1
ATOM 1788 C CA . ASP B 1 110 ? 9.562 -55.188 -12.672 1 39.5 110 ASP B CA 1
ATOM 1789 C C . ASP B 1 110 ? 10.812 -55.969 -12.32 1 39.5 110 ASP B C 1
ATOM 1791 O O . ASP B 1 110 ? 11.93 -55.562 -12.641 1 39.5 110 ASP B O 1
ATOM 1795 N N . GLU B 1 111 ? 10.836 -56.469 -11.047 1 40 111 GLU B N 1
ATOM 1796 C CA . GLU B 1 111 ? 11.797 -57.438 -10.57 1 40 111 GLU B CA 1
ATOM 1797 C C . GLU B 1 111 ? 12.102 -58.5 -11.641 1 40 111 GLU B C 1
ATOM 1799 O O . GLU B 1 111 ? 11.289 -59.375 -11.906 1 40 111 GLU B O 1
ATOM 1804 N N . LYS B 1 112 ? 12.414 -58.094 -12.867 1 39.06 112 LYS B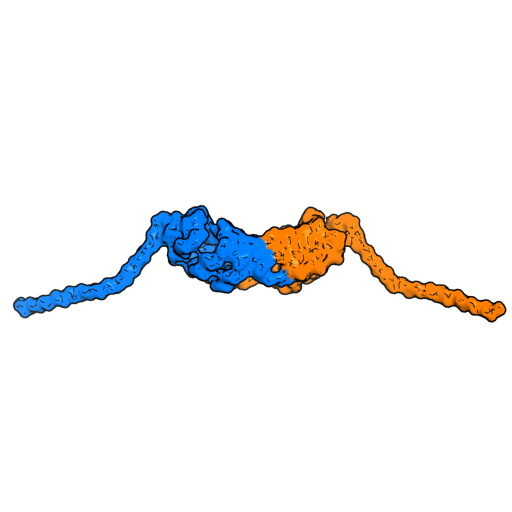 N 1
ATOM 1805 C CA . LYS B 1 112 ? 12.898 -59.125 -13.781 1 39.06 112 LYS B CA 1
ATOM 1806 C C . LYS B 1 112 ? 13.922 -60.031 -13.094 1 39.06 112 LYS B C 1
ATOM 1808 O O . LYS B 1 112 ? 15.031 -59.594 -12.781 1 39.06 112 LYS B O 1
ATOM 1813 N N . GLU B 1 113 ? 13.391 -60.844 -12.117 1 40.44 113 GLU B N 1
ATOM 1814 C CA . GLU B 1 113 ? 14.133 -61.969 -11.586 1 40.44 113 GLU B CA 1
ATOM 1815 C C . GLU B 1 113 ? 14.945 -62.656 -12.68 1 40.44 113 GLU B C 1
ATOM 1817 O O . GLU B 1 113 ? 14.383 -63.188 -13.633 1 40.44 113 GLU B O 1
ATOM 1822 N N . GLU B 1 114 ? 15.938 -61.875 -13.164 1 40.28 114 GLU B N 1
ATOM 1823 C CA . GLU B 1 114 ? 16.938 -62.562 -13.977 1 40.28 114 GLU B CA 1
ATOM 1824 C C . GLU B 1 114 ? 17.234 -63.969 -13.43 1 40.28 114 GLU B C 1
ATOM 1826 O O . GLU B 1 114 ? 17.766 -64.125 -12.328 1 40.28 114 GLU B O 1
ATOM 1831 N N . THR B 1 115 ? 16.266 -64.812 -13.555 1 38.59 115 THR B N 1
ATOM 1832 C CA . THR B 1 115 ? 16.484 -66.25 -13.312 1 38.59 115 THR B CA 1
ATOM 1833 C C . THR B 1 115 ? 17.812 -66.688 -13.922 1 38.59 115 THR B C 1
ATOM 1835 O O . THR B 1 115 ? 17.984 -66.625 -15.141 1 38.59 115 THR B O 1
ATOM 1838 N N . ARG B 1 116 ? 18.906 -66.25 -13.25 1 31.64 116 ARG B N 1
ATOM 1839 C CA . ARG B 1 116 ? 20.188 -66.875 -13.508 1 31.64 116 ARG B CA 1
ATOM 1840 C C . ARG B 1 116 ? 20.016 -68.375 -13.742 1 31.64 116 ARG B C 1
ATOM 1842 O O . ARG B 1 116 ? 19.688 -69.125 -12.812 1 31.64 116 ARG B O 1
ATOM 1849 N N . ASN B 1 117 ? 19.219 -68.688 -14.758 1 31.95 117 ASN B N 1
ATOM 1850 C CA . ASN B 1 117 ? 19.578 -70.062 -15.266 1 31.95 117 ASN B CA 1
ATOM 1851 C C . ASN B 1 117 ? 20.984 -70.062 -15.828 1 31.95 117 ASN B C 1
ATOM 1853 O O . ASN B 1 117 ? 21.359 -69.188 -16.609 1 31.95 117 ASN B O 1
#

InterPro domains:
  IPR001611 Leucine-rich repeat [PF13855] (5-65)
  IPR032675 Leucine-rich repeat domain superfamily [G3DSA:3.80.10.10] (1-105)
  IPR051502 Receptor-like Defense Trigger [PTHR48062] (1-113)

pLDDT: mean 85.15, std 20.17, range [31.64, 98.62]

Nearest PDB structures (foldseek):
  4z61-assembly1_A  TM=9.848E-01  e=1.026E-07  Daucus carota
  4j0m-assembly2_B  TM=9.739E-01  e=1.720E-07  Arabidopsis thaliana
  4z5w-assembly2_B  TM=9.756E-01  e=1.080E-06  Daucus carota
  4z62-assembly1_A  TM=9.384E-01  e=4.309E-07  Daucus carota
  7ogq-assembly1_BBB  TM=9.245E-01  e=1.358E-06  Arabidopsis thaliana

Organism: NCBI:txid176857

Secondary structure (DSSP, 8-state):
---GGG-SEEE--SS--EEPPPGGGGG-TT--EEE--SSEEEEPPPGGGGG-TT--EEE--SSEEEEEPP-STTGGGS-GGGG-S-TEEESTTSSS---------------------/---GGG-SEEE--SS--EEPPPGGGGG-TT--EEE--SSEEEEPPPGGGGG-TT--EEE--SSEEEEEPP-STTGGGS-GGGG-S-TEEESTTSSS---------------------

Radius of gyration: 27.57 Å; Cα contacts (8 Å, |Δi|>4): 521; chains: 2; bounding box: 35×128×66 Å

Foldseek 3Di:
DDDLQPEAEDAPAQDADEEADDLCVLVNQNHQEYAHDHYAYEEEDDLSVLNNQNHNYAAHEQYQYADEQRPHDCRLVYDPNSHHNHPHYADHPDPHHNPPPPPCPPPPPPPPVPPPD/DDDLQPEAEDAPAQDADEEADDLCVLVNQNHQEYAHDHYAYEEEDDLSVLNNQNHNYAAHEQYQYADEQHPHDCRLVYDPNSHHNHPHYADHPDPHHNPPCPPPPPPPPPCPVPPPD

Solvent-accessible surface area (backbone atoms only — not comparable to full-atom values): 12217 Å² total; per-residue (Å²): 87,52,56,59,70,33,35,29,33,42,36,49,33,61,30,54,34,29,49,40,66,61,74,69,61,41,57,37,46,47,23,28,31,43,31,54,18,41,30,46,31,26,50,49,61,56,63,59,49,56,67,25,78,47,43,75,42,68,28,51,18,38,28,49,30,26,46,57,48,42,76,47,78,58,51,39,72,40,64,53,69,28,51,34,62,21,85,52,45,15,26,54,58,46,89,46,70,57,73,68,72,73,66,80,64,71,72,72,70,73,73,71,74,70,72,82,118,87,52,58,58,70,31,34,30,33,44,38,48,34,61,29,54,33,29,47,38,66,60,73,69,60,40,58,35,47,48,23,28,31,42,32,56,18,42,31,47,31,25,48,47,61,58,61,59,50,55,68,25,80,46,42,74,40,68,29,52,16,37,28,50,30,26,46,56,45,45,76,47,76,57,50,40,72,40,62,52,67,27,50,34,61,20,87,51,45,18,27,54,58,44,90,44,71,58,74,69,70,71,64,78,63,70,70,73,68,74,73,72,70,72,71,82,118